Protein AF-A0A524HND8-F1 (afdb_monomer)

Solvent-accessible surface area (backbone atoms only — not comparable to full-atom values): 15668 Å² total; per-residue (Å²): 137,89,85,72,75,80,69,67,81,80,69,82,75,83,53,73,76,55,57,72,72,66,76,73,83,84,72,89,65,76,77,66,52,58,71,68,63,54,75,75,62,77,75,90,77,77,76,95,79,79,94,73,83,82,74,78,77,74,48,75,68,54,53,51,51,53,51,51,53,48,31,36,49,40,44,12,50,52,23,36,75,76,20,65,87,45,47,73,70,26,28,49,36,53,49,40,25,54,54,41,30,33,71,58,72,85,46,44,81,41,56,42,52,47,48,48,32,47,50,87,69,79,75,66,63,26,72,38,65,68,63,46,54,94,71,82,78,63,79,82,49,65,70,54,40,52,51,22,41,53,49,30,47,34,40,76,71,58,78,41,84,77,90,66,83,36,64,77,17,65,45,69,46,49,76,91,61,84,62,81,66,58,81,79,35,40,76,59,39,69,49,75,60,35,40,23,21,21,76,60,55,60,72,55,48,48,55,47,34,76,76,32,87,86,45,74,79,38,48,75,46,94,89,69,47,68,43,47,68,84,41,83,80,72,59,51,87,59,46,67,56,50,52,51,49,55,53,49,57,48,59,58,63,78,70,114

pLDDT: mean 72.91, std 21.83, range [36.12, 98.38]

Radius of gyration: 27.67 Å; Cα contacts (8 Å, |Δi|>4): 244; chains: 1; bounding box: 54×71×81 Å

Sequence (256 aa):
MTTEIVAACLRADRVVVGAAFVALLTSGAAFAIDNYLNKSAVTAEATLNGSMGAQRVESPVELAAVQLGRDQYCLAEAIYHEARGEGVEGEKAVAEVILQRVRSGYYPNSICEVVYEGTDRGDRLCQFSYACDSAGDDPIEPNAWERSQQLASRIMAGSIKLGGQTGNATNYHTVAVSPDWAGAMERTRQIGNHVFYRRAPLIRAKAETEENPAAPSGVLLRDGTIVPYDDPTLVPASSLEIKTKIEIDRAVSDGS

Foldseek 3Di:
DDDDPVPVPPDDPDPVVVVVVPPPPDDDPPVPVCVVVCVPPPPPDDDDDDDDDPPPPQDPVNVVVVLLVVLLLLQLLQLLQQPQVLDPLSSLLSSLLLVLQLQFVQAPVTSNCSSLPPCPVPPCPGPRNLSVDPDDSDRPPVVSSVVSSVSSVCVSVVVDDDDPSQPSFNDKDFCVDDDPCVVQFDFRDDRRRITTTDHDDLVVLVVVCVVDVPRQQADQGPVRDGDGSPDPVSCGPCVVVVVVVVVVVVVVVVPD

Mean predicted aligned error: 17.56 Å

Structure (mmCIF, N/CA/C/O backbone):
data_AF-A0A524HND8-F1
#
_entry.id   AF-A0A524HND8-F1
#
loop_
_atom_site.group_PDB
_atom_site.id
_atom_site.type_symbol
_atom_site.label_atom_id
_atom_site.label_alt_id
_atom_site.label_comp_id
_atom_site.label_asym_id
_atom_site.label_entity_id
_atom_site.label_seq_id
_atom_site.pdbx_PDB_ins_code
_atom_site.Cartn_x
_atom_site.Cartn_y
_atom_site.Cartn_z
_atom_site.occupancy
_atom_site.B_iso_or_equiv
_atom_site.auth_seq_id
_atom_site.auth_comp_id
_atom_site.auth_asym_id
_atom_site.auth_atom_id
_atom_site.pdbx_PDB_model_num
ATOM 1 N N . MET A 1 1 ? -14.741 45.535 -1.987 1.00 43.97 1 MET A N 1
ATOM 2 C CA . MET A 1 1 ? -13.835 44.483 -2.487 1.00 43.97 1 MET A CA 1
ATOM 3 C C . MET A 1 1 ? -12.646 44.434 -1.531 1.00 43.97 1 MET A C 1
ATOM 5 O O . MET A 1 1 ? -11.859 45.363 -1.511 1.00 43.97 1 MET A O 1
ATOM 9 N N . THR A 1 2 ? -12.764 43.593 -0.497 1.00 48.12 2 THR A N 1
ATOM 10 C CA . THR A 1 2 ? -11.815 42.498 -0.189 1.00 48.12 2 THR A CA 1
ATOM 11 C C . THR A 1 2 ? -10.452 42.944 0.347 1.00 48.12 2 THR A C 1
ATOM 13 O O . THR A 1 2 ? -9.496 42.968 -0.418 1.00 48.12 2 THR A O 1
ATOM 16 N N . THR A 1 3 ? -10.353 43.189 1.663 1.00 42.84 3 THR A N 1
ATOM 17 C CA . THR A 1 3 ? -9.063 43.115 2.392 1.00 42.84 3 THR A CA 1
ATOM 18 C C . THR A 1 3 ? -9.155 43.010 3.926 1.00 42.84 3 THR A C 1
ATOM 20 O O . THR A 1 3 ? -8.140 43.190 4.582 1.00 42.84 3 THR A O 1
ATOM 23 N N . GLU A 1 4 ? -10.298 42.662 4.537 1.00 45.84 4 GLU A N 1
ATOM 24 C CA . GLU A 1 4 ? -10.383 42.583 6.020 1.00 45.84 4 GLU A CA 1
ATOM 25 C C . GLU A 1 4 ? -10.634 41.185 6.611 1.00 45.84 4 GLU A C 1
ATOM 27 O O . GLU A 1 4 ? -10.626 41.021 7.825 1.00 45.84 4 GLU A O 1
ATOM 32 N N . ILE A 1 5 ? -10.768 40.135 5.794 1.00 45.81 5 ILE A N 1
ATOM 33 C CA . ILE A 1 5 ? -11.040 38.780 6.319 1.00 45.81 5 ILE A CA 1
ATOM 34 C C . ILE A 1 5 ? -9.749 38.026 6.704 1.00 45.81 5 ILE A C 1
ATOM 36 O O . ILE A 1 5 ? -9.775 37.151 7.563 1.00 45.81 5 ILE A O 1
ATOM 40 N N . VAL A 1 6 ? -8.585 38.400 6.159 1.00 44.03 6 VAL A N 1
ATOM 41 C CA . VAL A 1 6 ? -7.323 37.662 6.393 1.00 44.03 6 VAL A CA 1
ATOM 42 C C . VAL A 1 6 ? -6.605 38.082 7.694 1.00 44.03 6 VAL A C 1
ATOM 44 O O . VAL A 1 6 ? -5.791 37.327 8.214 1.00 44.03 6 VAL A O 1
ATOM 47 N N . ALA A 1 7 ? -6.946 39.228 8.297 1.00 40.75 7 ALA A N 1
ATOM 48 C CA . ALA A 1 7 ? -6.302 39.709 9.530 1.00 40.75 7 ALA A CA 1
ATOM 49 C C . ALA A 1 7 ? -6.982 39.246 10.838 1.00 40.75 7 ALA A C 1
ATOM 51 O O . ALA A 1 7 ? -6.371 39.327 11.903 1.00 40.75 7 ALA A O 1
ATOM 52 N N . ALA A 1 8 ? -8.212 38.723 10.782 1.00 39.09 8 ALA A N 1
ATOM 53 C CA . ALA A 1 8 ? -8.944 38.282 11.975 1.00 39.09 8 ALA A CA 1
ATOM 54 C C . ALA A 1 8 ? -8.540 36.877 12.466 1.00 39.09 8 ALA A C 1
ATOM 56 O O . ALA A 1 8 ? -8.808 36.526 13.611 1.00 39.09 8 ALA A O 1
ATOM 57 N N . CYS A 1 9 ? -7.868 36.073 11.634 1.00 39.41 9 CYS A N 1
ATOM 58 C CA . CYS A 1 9 ? -7.583 34.674 11.965 1.00 39.41 9 CYS A CA 1
ATOM 59 C C . CYS A 1 9 ? -6.257 34.451 12.723 1.00 39.41 9 CYS A C 1
ATOM 61 O O . CYS A 1 9 ? -5.982 33.328 13.131 1.00 39.41 9 CYS A O 1
ATOM 63 N N . LEU A 1 10 ? -5.438 35.494 12.937 1.00 43.03 10 LEU A N 1
ATOM 64 C CA . LEU A 1 10 ? -4.110 35.372 13.570 1.00 43.03 10 LEU A CA 1
ATOM 65 C C . LEU A 1 10 ? -3.912 36.196 14.855 1.00 43.03 10 LEU A C 1
ATOM 67 O O . LEU A 1 10 ? -2.789 36.304 15.340 1.00 43.03 10 LEU A O 1
ATOM 71 N N . ARG A 1 11 ? -4.971 36.748 15.460 1.00 47.78 11 ARG A N 1
ATOM 72 C CA . ARG A 1 11 ? -4.882 37.406 16.779 1.00 47.78 11 ARG A CA 1
ATOM 73 C C . ARG A 1 11 ? -6.090 37.091 17.656 1.00 47.78 11 ARG A C 1
ATOM 75 O O . ARG A 1 11 ? -6.982 37.911 17.825 1.00 47.78 11 ARG A O 1
ATOM 82 N N . ALA A 1 12 ? -6.081 35.908 18.255 1.00 37.81 12 ALA A N 1
ATOM 83 C CA . ALA A 1 12 ? -6.809 35.640 19.493 1.00 37.81 12 ALA A CA 1
ATOM 84 C C . ALA A 1 12 ? -5.911 34.795 20.404 1.00 37.81 12 ALA A C 1
ATOM 86 O O . ALA A 1 12 ? -6.131 33.611 20.647 1.00 37.81 12 ALA A O 1
ATOM 87 N N . ASP A 1 13 ? -4.839 35.446 20.853 1.00 43.56 13 ASP A N 1
ATOM 88 C CA . ASP A 1 13 ? -3.952 35.008 21.918 1.00 43.56 13 ASP A CA 1
ATOM 89 C C . ASP A 1 13 ? -4.738 34.689 23.198 1.00 43.56 13 ASP A C 1
ATOM 91 O O . ASP A 1 13 ? -5.473 35.531 23.706 1.00 43.56 13 ASP A O 1
ATOM 95 N N . ARG A 1 14 ? -4.521 33.477 23.727 1.00 47.03 14 ARG A N 1
ATOM 96 C CA . ARG A 1 14 ? -4.315 33.106 25.149 1.00 47.03 14 ARG A CA 1
ATOM 97 C C . ARG A 1 14 ? -5.335 33.526 26.226 1.00 47.03 14 ARG A C 1
ATOM 99 O O . ARG A 1 14 ? -5.205 33.066 27.355 1.00 47.03 14 ARG A O 1
ATOM 106 N N . VAL A 1 15 ? -6.370 34.303 25.920 1.00 43.03 15 VAL A N 1
ATOM 107 C CA . VAL A 1 15 ? -7.350 34.805 26.904 1.00 43.03 15 VAL A CA 1
ATOM 108 C C . VAL A 1 15 ? -8.628 33.955 26.931 1.00 43.03 15 VAL A C 1
ATOM 110 O O . VAL A 1 15 ? -9.265 33.835 27.975 1.00 43.03 15 VAL A O 1
ATOM 113 N N . VAL A 1 16 ? -8.965 33.259 25.838 1.00 41.53 16 VAL A N 1
ATOM 114 C CA . VAL A 1 16 ? -10.178 32.412 25.775 1.00 41.53 16 VAL A CA 1
ATOM 115 C C . VAL A 1 16 ? -10.037 31.123 26.599 1.00 41.53 16 VAL A C 1
ATOM 117 O O . VAL A 1 16 ? -11.018 30.648 27.164 1.00 41.53 16 VAL A O 1
ATOM 120 N N . VAL A 1 17 ? -8.817 30.604 26.776 1.00 40.72 17 VAL A N 1
ATOM 121 C CA . VAL A 1 17 ? -8.575 29.419 27.625 1.00 40.72 17 VAL A CA 1
ATOM 122 C C . VAL A 1 17 ? -8.713 29.745 29.124 1.00 40.72 17 VAL A C 1
ATOM 124 O O . VAL A 1 17 ? -9.055 28.870 29.912 1.00 40.72 17 VAL A O 1
ATOM 127 N N . GLY A 1 18 ? -8.530 31.009 29.530 1.00 39.41 18 GLY A N 1
ATOM 128 C CA . GLY A 1 18 ? -8.644 31.427 30.934 1.00 39.41 18 GLY A CA 1
ATOM 129 C C . GLY A 1 18 ? -10.077 31.708 31.404 1.00 39.41 18 GLY A C 1
ATOM 130 O O . GLY A 1 18 ? -10.406 31.459 32.561 1.00 39.41 18 GLY A O 1
ATOM 131 N N . ALA A 1 19 ? -10.958 32.186 30.520 1.00 40.66 19 ALA A N 1
ATOM 132 C CA . ALA A 1 19 ? -12.314 32.593 30.905 1.00 40.66 19 ALA A CA 1
ATOM 133 C C . ALA A 1 19 ? -13.281 31.412 31.123 1.00 40.66 19 ALA A C 1
ATOM 135 O O . ALA A 1 19 ? -14.234 31.539 31.892 1.00 40.66 19 ALA A O 1
ATOM 136 N N . ALA A 1 20 ? -13.015 30.245 30.524 1.00 36.47 20 ALA A N 1
ATOM 137 C CA . ALA A 1 20 ? -13.818 29.041 30.751 1.00 36.47 20 ALA A CA 1
ATOM 138 C C . ALA A 1 20 ? -13.603 28.421 32.149 1.00 36.47 20 ALA A C 1
ATOM 140 O O . ALA A 1 20 ? -14.489 27.736 32.653 1.00 36.47 20 ALA A O 1
ATOM 141 N N . PHE A 1 21 ? -12.467 28.694 32.806 1.00 42.28 21 PHE A N 1
ATOM 142 C CA . PHE A 1 21 ? -12.154 28.148 34.134 1.00 42.28 21 PHE A CA 1
ATOM 143 C C . PHE A 1 21 ? -12.672 28.997 35.306 1.00 42.28 21 PHE A C 1
ATOM 145 O O . PHE A 1 21 ? -12.818 28.483 36.411 1.00 42.28 21 PHE A O 1
ATOM 152 N N . VAL A 1 22 ? -12.985 30.280 35.094 1.00 44.66 22 VAL A N 1
ATOM 153 C CA . VAL A 1 22 ? -13.382 31.194 36.188 1.00 44.66 22 VAL A CA 1
ATOM 154 C C . VAL A 1 22 ? -14.908 31.312 36.342 1.00 44.66 22 VAL A C 1
ATOM 156 O O . VAL A 1 22 ? -15.395 31.713 37.396 1.00 44.66 22 VAL A O 1
ATOM 159 N N . ALA A 1 23 ? -15.697 30.886 35.351 1.00 42.69 23 ALA A N 1
ATOM 160 C CA . ALA A 1 23 ? -17.158 31.021 35.372 1.00 42.69 23 ALA A CA 1
ATOM 161 C C . ALA A 1 23 ? -17.929 29.890 36.101 1.00 42.69 23 ALA A C 1
ATOM 163 O O . ALA A 1 23 ? -19.156 29.872 36.047 1.00 42.69 23 ALA A O 1
ATOM 164 N N . LEU A 1 24 ? -17.259 28.960 36.797 1.00 43.97 24 LEU A N 1
ATOM 165 C CA . LEU A 1 24 ? -17.905 27.804 37.457 1.00 43.97 24 LEU A CA 1
ATOM 166 C C . LEU A 1 24 ? -17.832 27.797 38.997 1.00 43.97 24 LEU A C 1
ATOM 168 O O . LEU A 1 24 ? -18.163 26.789 39.616 1.00 43.97 24 LEU A O 1
ATOM 172 N N . LEU A 1 25 ? -17.448 28.905 39.643 1.00 46.47 25 LEU A N 1
ATOM 173 C CA . LEU A 1 25 ? -17.253 28.949 41.105 1.00 46.47 25 LEU A CA 1
ATOM 174 C C . LEU A 1 25 ? -18.342 29.661 41.924 1.00 46.47 25 LEU A C 1
ATOM 176 O O . LEU A 1 25 ? -18.110 29.948 43.095 1.00 46.47 25 LEU A O 1
ATOM 180 N N . THR A 1 26 ? -19.539 29.923 41.389 1.00 48.09 26 THR A N 1
ATOM 181 C CA . THR A 1 26 ? -20.565 30.653 42.171 1.00 48.09 26 THR A CA 1
ATOM 182 C C . THR A 1 26 ? -21.954 30.034 42.253 1.00 48.09 26 THR A C 1
ATOM 184 O O . THR A 1 26 ? -22.840 30.659 42.829 1.00 48.09 26 THR A O 1
ATOM 187 N N . SER A 1 27 ? -22.197 28.798 41.806 1.00 47.34 27 SER A N 1
ATOM 188 C CA . SER A 1 27 ? -23.484 28.138 42.097 1.00 47.34 27 SER A CA 1
ATOM 189 C C . SER A 1 27 ? -23.397 26.609 42.076 1.00 47.34 27 SER A C 1
ATOM 191 O O . SER A 1 27 ? -23.461 25.984 41.026 1.00 47.34 27 SER A O 1
ATOM 193 N N . GLY A 1 28 ? -23.287 25.995 43.257 1.00 52.53 28 GLY A N 1
ATOM 194 C CA . GLY A 1 28 ? -23.952 24.719 43.572 1.00 52.53 28 GLY A CA 1
ATOM 195 C C . GLY A 1 28 ? -23.521 23.416 42.881 1.00 52.53 28 GLY A C 1
ATOM 196 O O . GLY A 1 28 ? -24.102 22.383 43.194 1.00 52.53 28 GLY A O 1
ATOM 197 N N . ALA A 1 29 ? -22.513 23.392 42.007 1.00 46.75 29 ALA A N 1
ATOM 198 C CA . ALA A 1 29 ? -22.073 22.161 41.327 1.00 46.75 29 ALA A CA 1
ATOM 199 C C . ALA A 1 29 ? -21.030 21.323 42.107 1.00 46.75 29 ALA A C 1
ATOM 201 O O . ALA A 1 29 ? -20.431 20.402 41.553 1.00 46.75 29 ALA A O 1
ATOM 202 N N . ALA A 1 30 ? -20.813 21.602 43.396 1.00 46.19 30 ALA A N 1
ATOM 203 C CA . ALA A 1 30 ? -19.818 20.897 44.213 1.00 46.19 30 ALA A CA 1
ATOM 204 C C . ALA A 1 30 ? -20.196 19.438 44.559 1.00 46.19 30 ALA A C 1
ATOM 206 O O . ALA A 1 30 ? -19.340 18.689 45.009 1.00 46.19 30 ALA A O 1
ATOM 207 N N . PHE A 1 31 ? -21.434 18.996 44.306 1.00 43.84 31 PHE A N 1
ATOM 208 C CA . PHE A 1 31 ? -21.866 17.615 44.588 1.00 43.84 31 PHE A CA 1
ATOM 209 C C . PHE A 1 31 ? -21.652 16.621 43.431 1.00 43.84 31 PHE A C 1
ATOM 211 O O . PHE A 1 31 ? -21.800 15.418 43.630 1.00 43.84 31 PHE A O 1
ATOM 218 N N . ALA A 1 32 ? -21.299 17.086 42.227 1.00 46.38 32 ALA A N 1
ATOM 219 C CA . ALA A 1 32 ? -21.155 16.219 41.048 1.00 46.38 32 ALA A CA 1
ATOM 220 C C . ALA A 1 32 ? -19.698 15.854 40.703 1.00 46.38 32 ALA A C 1
ATOM 222 O O . ALA A 1 32 ? -19.469 14.951 39.902 1.00 46.38 32 ALA A O 1
ATOM 223 N N . ILE A 1 33 ? -18.712 16.525 41.307 1.00 46.91 33 ILE A N 1
ATOM 224 C CA . ILE A 1 33 ? -17.284 16.304 41.017 1.00 46.91 33 ILE A CA 1
ATOM 225 C C . ILE A 1 33 ? -16.695 15.208 41.921 1.00 46.91 33 ILE A C 1
ATOM 227 O O . ILE A 1 33 ? -15.849 14.437 41.465 1.00 46.91 33 ILE A O 1
ATOM 231 N N . ASP A 1 34 ? -17.209 15.046 43.145 1.00 44.25 34 ASP A N 1
ATOM 232 C CA . ASP A 1 34 ? -16.752 13.995 44.069 1.00 44.25 34 ASP A CA 1
ATOM 233 C C . ASP A 1 34 ? -16.945 12.590 43.482 1.00 44.25 34 ASP A C 1
ATOM 235 O O . ASP A 1 34 ? -16.053 11.750 43.552 1.00 44.25 34 ASP A O 1
ATOM 239 N N . ASN A 1 35 ? -18.060 12.341 42.790 1.00 49.47 35 ASN A N 1
ATOM 240 C CA . ASN A 1 35 ? -18.334 11.028 42.200 1.00 49.47 35 ASN A CA 1
ATOM 241 C C . ASN A 1 35 ? -17.479 10.728 40.951 1.00 49.47 35 ASN A C 1
ATOM 243 O O . ASN A 1 35 ? -17.323 9.568 40.570 1.00 49.47 35 ASN A O 1
ATOM 247 N N . TYR A 1 36 ? -16.921 11.762 40.310 1.00 39.44 36 TYR A N 1
ATOM 248 C CA . TYR A 1 36 ? -16.080 11.623 39.117 1.00 39.44 36 TYR A CA 1
ATOM 249 C C . TYR A 1 36 ? -14.601 11.409 39.474 1.00 39.44 36 TYR A C 1
ATOM 251 O O . TYR A 1 36 ? -13.890 10.712 38.754 1.00 39.44 36 TYR A O 1
ATOM 259 N N . LEU A 1 37 ? -14.145 11.946 40.611 1.00 46.69 37 LEU A N 1
ATOM 260 C CA . LEU A 1 37 ? -12.781 11.745 41.114 1.00 46.69 37 LEU A CA 1
ATOM 261 C C . LEU A 1 37 ? -12.653 10.522 42.039 1.00 46.69 37 LEU A C 1
ATOM 263 O O . LEU A 1 37 ? -11.580 9.924 42.114 1.00 46.69 37 LEU A O 1
ATOM 267 N N . ASN A 1 38 ? -13.744 10.073 42.670 1.00 48.94 38 ASN A N 1
ATOM 268 C CA . ASN A 1 38 ? -13.734 8.905 43.559 1.00 48.94 38 ASN A CA 1
ATOM 269 C C . ASN A 1 38 ? -13.785 7.545 42.825 1.00 48.94 38 ASN A C 1
ATOM 271 O O . ASN A 1 38 ? -13.825 6.494 43.459 1.00 48.94 38 ASN A O 1
ATOM 275 N N . LYS A 1 39 ? -13.726 7.520 41.483 1.00 43.31 39 LYS A N 1
ATOM 276 C CA . LYS A 1 39 ? -13.584 6.267 40.712 1.00 43.31 39 LYS A CA 1
ATOM 277 C C . LYS A 1 39 ? -12.131 5.765 40.612 1.00 43.31 39 LYS A C 1
ATOM 279 O O . LYS A 1 39 ? -11.898 4.693 40.061 1.00 43.31 39 LYS A O 1
ATOM 284 N N . SER A 1 40 ? -11.175 6.501 41.184 1.00 41.69 40 SER A N 1
ATOM 285 C CA . SER A 1 40 ? -9.756 6.111 41.245 1.00 41.69 40 SER A CA 1
ATOM 286 C C . SER A 1 40 ? -9.258 5.800 42.661 1.00 41.69 40 SER A C 1
ATOM 288 O O . SER A 1 40 ? -8.103 5.419 42.823 1.00 41.69 40 SER A O 1
ATOM 290 N N . ALA A 1 41 ? -10.112 5.902 43.682 1.00 44.00 41 ALA A N 1
ATOM 291 C CA . ALA A 1 41 ? -9.806 5.466 45.042 1.00 44.00 41 ALA A CA 1
ATOM 292 C C . ALA A 1 41 ? -10.540 4.151 45.343 1.00 44.00 41 ALA A C 1
ATOM 294 O O . ALA A 1 41 ? -11.407 4.070 46.208 1.00 44.00 41 ALA A O 1
ATOM 295 N N . VAL A 1 42 ? -10.186 3.098 44.601 1.00 36.12 42 VAL A N 1
ATOM 296 C CA . VAL A 1 42 ? -10.415 1.727 45.067 1.00 36.12 42 VAL A CA 1
ATOM 297 C C . VAL A 1 42 ? -9.510 1.546 46.280 1.00 36.12 42 VAL A C 1
ATOM 299 O O . VAL A 1 42 ? -8.306 1.330 46.155 1.00 36.12 42 VAL A O 1
ATOM 302 N N . THR A 1 43 ? -10.088 1.709 47.465 1.00 38.19 43 THR A N 1
ATOM 303 C CA . THR A 1 43 ? -9.476 1.301 48.719 1.00 38.19 43 THR A CA 1
ATOM 304 C C . THR A 1 43 ? -9.228 -0.200 48.653 1.00 38.19 43 THR A C 1
ATOM 306 O O . THR A 1 43 ? -10.144 -1.019 48.579 1.00 38.19 43 THR A O 1
ATOM 309 N N . ALA A 1 44 ? -7.947 -0.555 48.630 1.00 41.69 44 ALA A N 1
ATOM 310 C CA . ALA A 1 44 ? -7.466 -1.907 48.811 1.00 41.69 44 ALA A CA 1
ATOM 311 C C . ALA A 1 44 ? -7.728 -2.350 50.257 1.00 41.69 44 ALA A C 1
ATOM 313 O O . ALA A 1 44 ? -6.834 -2.306 51.088 1.00 41.69 44 ALA A O 1
ATOM 314 N N . GLU A 1 45 ? -8.952 -2.786 50.543 1.00 46.88 45 GLU A N 1
ATOM 315 C CA . GLU A 1 45 ? -9.272 -3.651 51.682 1.00 46.88 45 GLU A CA 1
ATOM 316 C C . GLU A 1 45 ? -10.308 -4.692 51.238 1.00 46.88 45 GLU A C 1
ATOM 318 O O . GLU A 1 45 ? -11.449 -4.726 51.687 1.00 46.88 45 GLU A O 1
ATOM 323 N N . ALA A 1 46 ? -9.901 -5.554 50.304 1.00 39.56 46 ALA A N 1
ATOM 324 C CA . ALA A 1 46 ? -10.565 -6.830 50.078 1.00 39.56 46 ALA A CA 1
ATOM 325 C C . ALA A 1 46 ? -9.728 -7.914 50.758 1.00 39.56 46 ALA A C 1
ATOM 327 O O . ALA A 1 46 ? -8.610 -8.235 50.355 1.00 39.56 46 ALA A O 1
ATOM 328 N N . THR A 1 47 ? -10.289 -8.415 51.849 1.00 39.12 47 THR A N 1
ATOM 329 C CA . THR A 1 47 ? -9.832 -9.533 52.660 1.00 39.12 47 THR A CA 1
ATOM 330 C C . THR A 1 47 ? -9.385 -10.716 51.794 1.00 39.12 47 THR A C 1
ATOM 332 O O . THR A 1 47 ? -10.072 -11.122 50.858 1.00 39.12 47 THR A O 1
ATOM 335 N N . LEU A 1 48 ? -8.227 -11.283 52.137 1.00 50.22 48 LEU A N 1
ATOM 336 C CA . LEU A 1 48 ? -7.708 -12.548 51.621 1.00 50.22 48 LEU A CA 1
ATOM 337 C C . LEU A 1 48 ? -8.767 -13.656 51.751 1.00 50.22 48 LEU A C 1
ATOM 339 O O . LEU A 1 48 ? -9.045 -14.099 52.863 1.00 50.22 48 LEU A O 1
ATOM 343 N N . ASN A 1 49 ? -9.356 -14.071 50.626 1.00 46.91 49 ASN A N 1
ATOM 344 C CA . ASN A 1 49 ? -9.651 -15.458 50.229 1.00 46.91 49 ASN A CA 1
ATOM 345 C C . ASN A 1 49 ? -10.735 -15.482 49.146 1.00 46.91 49 ASN A C 1
ATOM 347 O O . ASN A 1 49 ? -11.909 -15.243 49.414 1.00 46.91 49 ASN A O 1
ATOM 351 N N . GLY A 1 50 ? -10.344 -15.837 47.923 1.00 36.22 50 GLY A N 1
ATOM 352 C CA . GLY A 1 50 ? -11.286 -16.067 46.832 1.00 36.22 50 GLY A CA 1
ATOM 353 C C . GLY A 1 50 ? -10.584 -16.125 45.487 1.00 36.22 50 GLY A C 1
ATOM 354 O O . GLY A 1 50 ? -10.510 -15.128 44.779 1.00 36.22 50 GLY A O 1
ATOM 355 N N . SER A 1 51 ? -10.043 -17.289 45.136 1.00 49.97 51 SER A N 1
ATOM 356 C CA . SER A 1 51 ? -9.587 -17.555 43.777 1.00 49.97 51 SER A CA 1
ATOM 357 C C . SER A 1 51 ? -10.767 -17.433 42.812 1.00 49.97 51 SER A C 1
ATOM 359 O O . SER A 1 51 ? -11.756 -18.133 43.000 1.00 49.97 51 SER A O 1
ATOM 361 N N . MET A 1 52 ? -10.647 -16.600 41.782 1.00 42.59 52 MET A N 1
ATOM 362 C CA . MET A 1 52 ? -11.173 -16.831 40.431 1.00 42.59 52 MET A CA 1
ATOM 363 C C . MET A 1 52 ? -10.821 -15.609 39.589 1.00 42.59 52 MET A C 1
ATOM 365 O O . MET A 1 52 ? -11.408 -14.539 39.730 1.00 42.59 52 MET A O 1
ATOM 369 N N . GLY A 1 53 ? -9.816 -15.773 38.729 1.00 42.16 53 GLY A N 1
ATOM 370 C CA . GLY A 1 53 ? -9.501 -14.798 37.701 1.00 42.16 53 GLY A CA 1
ATOM 371 C C . GLY A 1 53 ? -10.732 -14.546 36.839 1.00 42.16 53 GLY A C 1
ATOM 372 O O . GLY A 1 53 ? -11.266 -15.463 36.217 1.00 42.16 53 GLY A O 1
ATOM 373 N N . ALA A 1 54 ? -11.176 -13.296 36.798 1.00 44.34 54 ALA A N 1
ATOM 374 C CA . ALA A 1 54 ? -12.099 -12.835 35.780 1.00 44.34 54 ALA A CA 1
ATOM 375 C C . ALA A 1 54 ? -11.315 -12.728 34.465 1.00 44.34 54 ALA A C 1
ATOM 377 O O . ALA A 1 54 ? -10.762 -11.680 34.138 1.00 44.34 54 ALA A O 1
ATOM 378 N N . GLN A 1 55 ? -11.217 -13.832 33.720 1.00 48.56 55 GLN A N 1
ATOM 379 C CA . GLN A 1 55 ? -10.886 -13.745 32.302 1.00 48.56 55 GLN A CA 1
ATOM 380 C C . GLN A 1 55 ? -11.997 -12.933 31.630 1.00 48.56 55 GLN A C 1
ATOM 382 O O . GLN A 1 55 ? -13.143 -13.373 31.544 1.00 48.56 55 GLN A O 1
ATOM 387 N N . ARG A 1 56 ? -11.659 -11.720 31.186 1.00 61.09 56 ARG A N 1
ATOM 388 C CA . ARG A 1 56 ? -12.497 -10.932 30.285 1.00 61.09 56 ARG A CA 1
ATOM 389 C C . ARG A 1 56 ? -12.648 -11.745 29.001 1.00 61.09 56 ARG A C 1
ATOM 391 O O . ARG A 1 56 ? -11.690 -11.886 28.252 1.00 61.09 56 ARG A O 1
ATOM 398 N N . VAL A 1 57 ? -13.827 -12.317 28.772 1.00 53.38 57 VAL A N 1
ATOM 399 C CA . VAL A 1 57 ? -14.176 -12.868 27.460 1.00 53.38 57 VAL A CA 1
ATOM 400 C C . VAL A 1 57 ? -14.269 -11.669 26.521 1.00 53.38 57 VAL A C 1
ATOM 402 O O . VAL A 1 57 ? -15.211 -10.883 26.624 1.00 53.38 57 VAL A O 1
ATOM 405 N N . GLU A 1 58 ? -13.260 -11.467 25.674 1.00 69.06 58 GLU A N 1
ATOM 406 C CA . GLU A 1 58 ? -13.324 -10.463 24.613 1.00 69.06 58 GLU A CA 1
ATOM 407 C C . GLU A 1 58 ? -14.531 -10.788 23.730 1.00 69.06 58 GLU A C 1
ATOM 409 O O . GLU A 1 58 ? -14.659 -11.897 23.206 1.00 69.06 58 GLU A O 1
ATOM 414 N N . SER A 1 59 ? -15.474 -9.851 23.615 1.00 86.19 59 SER A N 1
ATOM 415 C CA . SER A 1 59 ? -16.609 -10.061 22.718 1.00 86.19 59 SER A CA 1
ATOM 416 C C . SER A 1 59 ? -16.098 -10.141 21.270 1.00 86.19 59 SER A C 1
ATOM 418 O O . SER A 1 59 ? -15.157 -9.419 20.930 1.00 86.19 59 SER A O 1
ATOM 420 N N . PRO A 1 60 ? -16.720 -10.937 20.378 1.00 87.31 60 PRO A N 1
ATOM 421 C CA . PRO A 1 60 ? -16.314 -11.000 18.969 1.00 87.31 60 PRO A CA 1
ATOM 422 C C . PRO A 1 60 ? -16.260 -9.628 18.278 1.00 87.31 60 PRO A C 1
ATOM 424 O O . PRO A 1 60 ? -15.450 -9.408 17.384 1.00 87.31 60 PRO A O 1
ATOM 427 N N . VAL A 1 61 ? -17.102 -8.687 18.721 1.00 87.44 61 VAL A N 1
ATOM 428 C CA . VAL A 1 61 ? -17.129 -7.302 18.231 1.00 87.44 61 VAL A CA 1
ATOM 429 C C . VAL A 1 61 ? -15.905 -6.514 18.702 1.00 87.44 61 VAL A C 1
ATOM 431 O O . VAL A 1 61 ? -15.339 -5.746 17.930 1.00 87.44 61 VAL A O 1
ATOM 434 N N . GLU A 1 62 ? -15.476 -6.712 19.949 1.00 89.19 62 GLU A N 1
ATOM 435 C CA . GLU A 1 62 ? -14.278 -6.067 20.493 1.00 89.19 62 GLU A CA 1
ATOM 436 C C . GLU A 1 62 ? -13.016 -6.581 19.792 1.00 89.19 62 GLU A C 1
ATOM 438 O O . GLU A 1 62 ? -12.205 -5.775 19.342 1.00 89.19 62 GLU A O 1
ATOM 443 N N . LEU A 1 63 ? -12.909 -7.896 19.576 1.00 88.19 63 LEU A N 1
ATOM 444 C CA . LEU A 1 63 ? -11.801 -8.485 18.820 1.00 88.19 63 LEU A CA 1
ATOM 445 C C . LEU A 1 63 ? -11.751 -7.962 17.375 1.00 88.19 63 LEU A C 1
ATOM 447 O O . LEU A 1 63 ? -10.683 -7.600 16.882 1.00 88.19 63 LEU A O 1
ATOM 451 N N . ALA A 1 64 ? -12.904 -7.861 16.705 1.00 87.44 64 ALA A N 1
ATOM 452 C CA . ALA A 1 64 ? -12.986 -7.298 15.360 1.00 87.44 64 ALA A CA 1
ATOM 4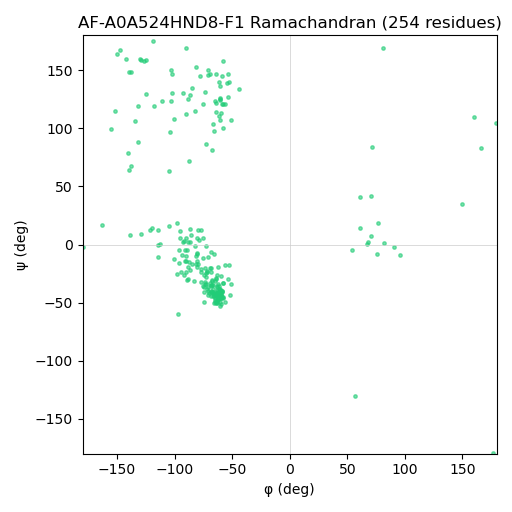53 C C . ALA A 1 64 ? -12.573 -5.816 15.321 1.00 87.44 64 ALA A C 1
ATOM 455 O O . ALA A 1 64 ? -11.878 -5.401 14.397 1.00 87.44 64 ALA A O 1
ATOM 456 N N . ALA A 1 65 ? -12.956 -5.022 16.326 1.00 89.25 65 ALA A N 1
ATOM 457 C CA . ALA A 1 65 ? -12.560 -3.619 16.426 1.00 89.25 65 ALA A CA 1
ATOM 458 C C . ALA A 1 65 ? -11.050 -3.457 16.671 1.00 89.25 65 ALA A C 1
ATOM 460 O O . ALA A 1 65 ? -10.416 -2.604 16.049 1.00 89.25 65 ALA A O 1
ATOM 461 N N . VAL A 1 66 ? -10.462 -4.299 17.528 1.00 92.12 66 VAL A N 1
ATOM 462 C CA . VAL A 1 66 ? -9.009 -4.333 17.759 1.00 92.12 66 VAL A CA 1
ATOM 463 C C . VAL A 1 66 ? -8.272 -4.711 16.475 1.00 92.12 66 VAL A C 1
ATOM 465 O O . VAL A 1 66 ? -7.321 -4.029 16.091 1.00 92.12 66 VAL A O 1
ATOM 468 N N . GLN A 1 67 ? -8.731 -5.751 15.775 1.00 92.50 67 GLN A N 1
ATOM 469 C CA . GLN A 1 67 ? -8.130 -6.181 14.516 1.00 92.50 67 GLN A CA 1
ATOM 470 C C . GLN A 1 67 ? -8.239 -5.097 13.437 1.00 92.50 67 GLN A C 1
ATOM 472 O O . GLN A 1 67 ? -7.250 -4.805 12.771 1.00 92.50 67 GLN A O 1
ATOM 477 N N . LEU A 1 68 ? -9.393 -4.435 13.321 1.00 93.38 68 LEU A N 1
ATOM 478 C CA . LEU A 1 68 ? -9.587 -3.319 12.395 1.00 93.38 68 LEU A CA 1
ATOM 479 C C . LEU A 1 68 ? -8.619 -2.163 12.683 1.00 93.38 68 LEU A C 1
ATOM 481 O O . LEU A 1 68 ? -8.032 -1.609 11.756 1.00 93.38 68 LEU A O 1
ATOM 485 N N . GLY A 1 69 ? -8.434 -1.812 13.959 1.00 95.00 69 GLY A N 1
ATOM 486 C CA . GLY A 1 69 ? -7.483 -0.779 14.370 1.00 95.00 69 GLY A CA 1
ATOM 487 C C . GLY A 1 69 ? -6.038 -1.140 14.017 1.00 95.00 69 GLY A C 1
ATOM 488 O O . GLY A 1 69 ? -5.301 -0.294 13.511 1.00 95.00 69 GLY A O 1
ATOM 489 N N . ARG A 1 70 ? -5.652 -2.407 14.215 1.00 96.25 70 ARG A N 1
ATOM 490 C CA . ARG A 1 70 ? -4.335 -2.922 13.813 1.00 96.25 70 ARG A CA 1
ATOM 491 C C . ARG A 1 70 ? -4.138 -2.875 12.302 1.00 96.25 70 ARG A C 1
ATOM 493 O O . ARG A 1 70 ? -3.140 -2.336 11.843 1.00 96.25 70 ARG A O 1
ATOM 500 N N . ASP A 1 71 ? -5.099 -3.382 11.537 1.00 97.12 71 ASP A N 1
ATOM 501 C CA . ASP A 1 71 ? -5.036 -3.391 10.075 1.00 97.12 71 ASP A CA 1
ATOM 502 C C . ASP A 1 71 ? -4.978 -1.965 9.502 1.00 97.12 71 ASP A C 1
ATOM 504 O O . ASP A 1 71 ? -4.245 -1.716 8.545 1.00 97.12 71 ASP A O 1
ATOM 508 N N . GLN A 1 72 ? -5.669 -1.001 10.125 1.00 98.12 72 GLN A N 1
ATOM 509 C CA . GLN A 1 72 ? -5.566 0.414 9.757 1.00 98.12 72 GLN A CA 1
ATOM 510 C C . GLN A 1 72 ? -4.171 0.976 10.002 1.00 98.12 72 GLN A C 1
ATOM 512 O O . GLN A 1 72 ? -3.659 1.709 9.155 1.00 98.12 72 GLN A O 1
ATOM 517 N N . TYR A 1 73 ? -3.559 0.637 11.136 1.00 97.00 73 TYR A N 1
ATOM 518 C CA . TYR A 1 73 ? -2.196 1.050 11.436 1.00 97.00 73 TYR A CA 1
ATOM 519 C C . TYR A 1 73 ? -1.201 0.464 10.426 1.00 97.00 73 TYR A C 1
ATOM 521 O O . TYR A 1 73 ? -0.461 1.227 9.813 1.00 97.00 73 TYR A O 1
ATOM 529 N N . CYS A 1 74 ? -1.252 -0.848 10.169 1.00 97.50 74 CYS A N 1
ATOM 530 C CA . CYS A 1 74 ? -0.378 -1.519 9.200 1.00 97.50 74 CYS A CA 1
ATOM 531 C C . CYS A 1 74 ? -0.536 -0.941 7.784 1.00 97.50 74 CYS A C 1
ATOM 533 O O . CYS A 1 74 ? 0.450 -0.721 7.083 1.00 97.50 74 CYS A O 1
ATOM 535 N N . LEU A 1 75 ? -1.772 -0.642 7.357 1.00 98.38 75 LEU A N 1
ATOM 536 C CA . LEU A 1 75 ? -2.006 0.001 6.063 1.00 98.38 75 LEU A CA 1
ATOM 537 C C . LEU A 1 75 ? -1.397 1.407 6.009 1.00 98.38 75 LEU A C 1
ATOM 539 O O . LEU A 1 75 ? -0.789 1.773 5.007 1.00 98.38 75 LEU A O 1
ATOM 543 N N . ALA A 1 76 ? -1.581 2.203 7.065 1.00 98.25 76 ALA A N 1
ATOM 544 C CA .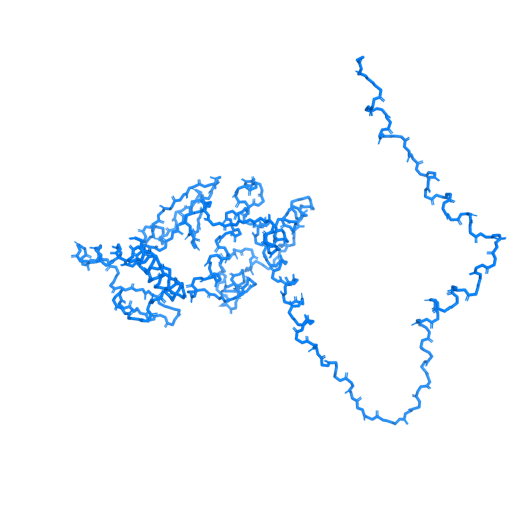 ALA A 1 76 ? -1.042 3.556 7.141 1.00 98.25 76 ALA A CA 1
ATOM 545 C C . ALA A 1 76 ? 0.490 3.556 7.127 1.00 98.25 76 ALA A C 1
ATOM 547 O O . ALA A 1 76 ? 1.091 4.369 6.428 1.00 98.25 76 ALA A O 1
ATOM 548 N N . GLU A 1 77 ? 1.105 2.650 7.883 1.00 96.94 77 GLU A N 1
ATOM 549 C CA . GLU A 1 77 ? 2.554 2.470 7.957 1.00 96.94 77 GLU A CA 1
ATOM 550 C C . GLU A 1 77 ? 3.118 2.135 6.574 1.00 96.94 77 GLU A C 1
ATOM 552 O O . GLU A 1 77 ? 3.969 2.864 6.066 1.00 96.94 77 GLU A O 1
ATOM 557 N N . ALA A 1 78 ? 2.547 1.143 5.889 1.00 97.25 78 ALA A N 1
ATOM 558 C CA . ALA A 1 78 ? 2.994 0.781 4.550 1.00 97.25 78 ALA A CA 1
ATOM 559 C C . ALA A 1 78 ? 2.849 1.940 3.548 1.00 97.25 78 ALA A C 1
ATOM 561 O O . AL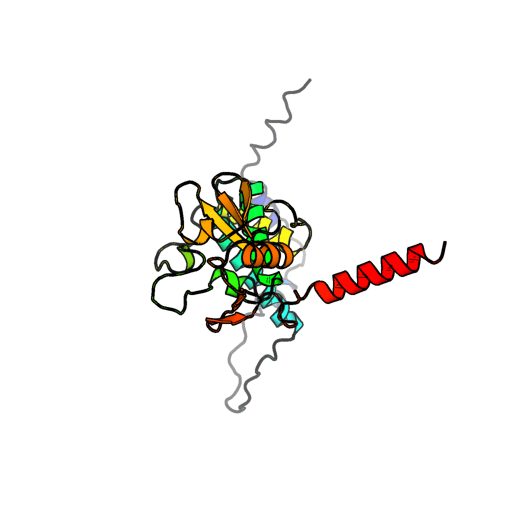A A 1 78 ? 3.773 2.216 2.787 1.00 97.25 78 ALA A O 1
ATOM 562 N N . ILE A 1 79 ? 1.732 2.681 3.575 1.00 97.81 79 ILE A N 1
ATOM 563 C CA . ILE A 1 79 ? 1.556 3.882 2.737 1.00 97.81 79 ILE A CA 1
ATOM 564 C C . ILE A 1 79 ? 2.656 4.915 3.020 1.00 97.81 79 ILE A C 1
ATOM 566 O O . ILE A 1 79 ? 3.235 5.476 2.087 1.00 97.81 79 ILE A O 1
ATOM 570 N N . TYR A 1 80 ? 2.947 5.167 4.296 1.00 97.56 80 TYR A N 1
ATOM 571 C CA . TYR A 1 80 ? 3.940 6.151 4.707 1.00 97.56 80 TYR A CA 1
ATOM 572 C C . TYR A 1 80 ? 5.356 5.758 4.275 1.00 97.56 80 TYR A C 1
ATOM 574 O O . TYR A 1 80 ? 6.106 6.604 3.792 1.00 97.56 80 TYR A O 1
ATOM 582 N N . HIS A 1 81 ? 5.757 4.501 4.447 1.00 95.88 81 HIS A N 1
ATOM 583 C CA . HIS A 1 81 ? 7.115 4.081 4.098 1.00 95.88 81 HIS A CA 1
ATOM 584 C C . HIS A 1 81 ? 7.329 3.962 2.594 1.00 95.88 81 HIS A C 1
ATOM 586 O O . HIS A 1 81 ? 8.386 4.350 2.101 1.00 95.88 81 HIS A O 1
ATOM 592 N N . GLU A 1 82 ? 6.317 3.508 1.863 1.00 95.62 82 GLU A N 1
ATOM 593 C CA . GLU A 1 82 ? 6.465 3.190 0.445 1.00 95.62 82 GLU A CA 1
ATOM 594 C C . GLU A 1 82 ? 6.141 4.359 -0.479 1.00 95.62 82 GLU A C 1
ATOM 596 O O . GLU A 1 82 ? 6.633 4.405 -1.601 1.00 95.62 82 GLU A O 1
ATOM 601 N N . ALA A 1 83 ? 5.292 5.296 -0.051 1.00 96.12 83 ALA A N 1
ATOM 602 C CA . ALA A 1 83 ? 4.746 6.308 -0.952 1.00 96.12 83 ALA A CA 1
ATOM 603 C C . ALA A 1 83 ? 4.677 7.722 -0.372 1.00 96.12 83 ALA A C 1
ATOM 605 O O . ALA A 1 83 ? 4.136 8.614 -1.039 1.00 96.12 83 ALA A O 1
ATOM 606 N N . ARG A 1 84 ? 5.247 7.992 0.816 1.00 93.88 84 ARG A N 1
ATOM 607 C CA . ARG A 1 84 ? 5.355 9.385 1.276 1.00 93.88 84 ARG A CA 1
ATOM 608 C C . ARG A 1 84 ? 6.158 10.196 0.255 1.00 93.88 84 ARG A C 1
ATOM 610 O O . ARG A 1 84 ? 7.299 9.881 -0.057 1.00 93.88 84 ARG A O 1
ATOM 617 N N . GLY A 1 85 ? 5.536 11.239 -0.293 1.00 93.25 85 GLY A N 1
ATOM 618 C CA . GLY A 1 85 ? 6.144 12.094 -1.321 1.00 93.25 85 GLY A CA 1
ATOM 619 C C . GLY A 1 85 ? 5.796 11.735 -2.771 1.00 93.25 85 GLY A C 1
ATOM 620 O O . GLY A 1 85 ? 6.032 12.556 -3.652 1.00 93.25 85 GLY A O 1
ATOM 621 N N . GLU A 1 86 ? 5.138 10.601 -3.027 1.00 94.38 86 GLU A N 1
ATOM 622 C CA . GLU A 1 86 ? 4.674 10.214 -4.374 1.00 94.38 86 GLU A CA 1
ATOM 623 C C . GLU A 1 86 ? 3.358 10.909 -4.780 1.00 94.38 86 GLU A C 1
ATOM 625 O O . GLU A 1 86 ? 2.902 10.822 -5.923 1.00 94.38 86 GLU A O 1
ATOM 630 N N . GLY A 1 87 ? 2.732 11.619 -3.837 1.00 94.69 87 GLY A N 1
ATOM 631 C CA . GLY A 1 87 ? 1.418 12.233 -3.991 1.00 94.69 87 GLY A CA 1
ATOM 632 C C . GLY A 1 87 ? 0.271 11.243 -3.772 1.00 94.69 87 GLY A C 1
ATOM 633 O O . GLY A 1 87 ? 0.455 10.030 -3.709 1.00 94.69 87 GLY A O 1
ATOM 634 N N . VAL A 1 88 ? -0.950 11.776 -3.680 1.00 94.56 88 VAL A N 1
ATOM 635 C CA . VAL A 1 88 ? -2.147 11.010 -3.278 1.00 94.56 88 VAL A CA 1
ATOM 636 C C . VAL A 1 88 ? -2.416 9.800 -4.182 1.00 94.56 88 VAL A C 1
ATOM 638 O O . VAL A 1 88 ? -2.913 8.779 -3.713 1.00 94.56 88 VAL A O 1
ATOM 641 N N . GLU A 1 89 ? -2.103 9.886 -5.477 1.00 95.25 89 GLU A N 1
ATOM 642 C CA . GLU A 1 89 ? -2.299 8.759 -6.396 1.00 95.25 89 GLU A CA 1
ATOM 643 C C . GLU A 1 89 ? -1.268 7.642 -6.182 1.00 95.25 89 GLU A C 1
ATOM 645 O O . GLU A 1 89 ? -1.632 6.473 -6.285 1.00 95.25 89 GLU A O 1
ATOM 650 N N . GLY A 1 90 ? -0.022 7.972 -5.819 1.00 96.19 90 GLY A N 1
ATOM 651 C CA . GLY A 1 90 ? 0.992 6.983 -5.439 1.00 96.19 90 GLY A CA 1
ATOM 652 C C . GLY A 1 90 ? 0.657 6.298 -4.112 1.00 96.19 90 GLY A C 1
ATOM 653 O O . GLY A 1 90 ? 0.686 5.072 -4.025 1.00 96.19 90 GLY A O 1
ATOM 654 N N . GLU A 1 91 ? 0.226 7.074 -3.114 1.00 97.19 91 GLU A N 1
ATOM 655 C CA . GLU A 1 91 ? -0.213 6.553 -1.811 1.00 97.19 91 GLU A CA 1
ATOM 656 C C . GLU A 1 91 ? -1.412 5.592 -1.954 1.00 97.19 91 GLU A C 1
ATOM 658 O O . GLU A 1 91 ? -1.417 4.489 -1.402 1.00 97.19 91 GLU A O 1
ATOM 663 N N . LYS A 1 92 ? -2.416 5.957 -2.768 1.00 97.62 92 LYS A N 1
ATOM 664 C CA . LYS A 1 92 ? -3.540 5.062 -3.098 1.00 97.62 92 LYS A CA 1
ATOM 665 C C . LYS A 1 92 ? -3.098 3.813 -3.855 1.00 97.62 92 LYS A C 1
ATOM 667 O O . LYS A 1 92 ? -3.694 2.759 -3.654 1.00 97.62 92 LYS A O 1
ATOM 672 N N . ALA A 1 93 ? -2.110 3.926 -4.740 1.00 97.62 93 ALA A N 1
ATOM 673 C CA . ALA A 1 93 ? -1.637 2.809 -5.545 1.00 97.62 93 ALA A CA 1
ATOM 674 C C . ALA A 1 93 ? -0.960 1.728 -4.684 1.00 97.62 93 ALA A C 1
ATOM 676 O O . ALA A 1 93 ? -1.250 0.545 -4.861 1.00 97.62 93 ALA A O 1
ATOM 677 N N . VAL A 1 94 ? -0.141 2.120 -3.702 1.00 97.19 94 VAL A N 1
ATOM 678 C CA . VAL A 1 94 ? 0.424 1.182 -2.713 1.00 97.19 94 VAL A CA 1
ATOM 679 C C . VAL A 1 94 ? -0.687 0.515 -1.901 1.00 97.19 94 VAL A C 1
ATOM 681 O O . VAL A 1 94 ? -0.719 -0.712 -1.785 1.00 97.19 94 VAL A O 1
ATOM 684 N N . ALA A 1 95 ? -1.649 1.300 -1.405 1.00 97.81 95 ALA A N 1
ATOM 685 C CA . ALA A 1 95 ? -2.790 0.755 -0.674 1.00 97.81 95 ALA A CA 1
ATOM 686 C C . ALA A 1 95 ? -3.600 -0.245 -1.520 1.00 97.81 95 ALA A C 1
ATOM 688 O O . ALA A 1 95 ? -4.025 -1.287 -1.020 1.00 97.81 95 ALA A O 1
ATOM 689 N N . GLU A 1 96 ? -3.794 0.038 -2.813 1.00 97.31 96 GLU A N 1
ATOM 690 C CA . GLU A 1 96 ? -4.502 -0.853 -3.735 1.00 97.31 96 GLU A CA 1
ATOM 691 C C . GLU A 1 96 ? -3.767 -2.185 -3.897 1.00 97.31 96 GLU A C 1
ATOM 693 O O . GLU A 1 96 ? -4.414 -3.227 -3.829 1.00 97.31 96 GLU A O 1
ATOM 698 N N . VAL A 1 97 ? -2.436 -2.174 -4.033 1.00 96.94 97 VAL A N 1
ATOM 699 C CA . VAL A 1 97 ? -1.626 -3.401 -4.115 1.00 96.94 97 VAL A CA 1
ATOM 700 C C . VAL A 1 97 ? -1.787 -4.257 -2.859 1.00 96.94 97 VAL A C 1
ATOM 702 O O . VAL A 1 97 ? -2.011 -5.463 -2.969 1.00 96.94 97 VAL A O 1
ATOM 705 N N . ILE A 1 98 ? -1.726 -3.654 -1.667 1.00 97.19 98 ILE A N 1
ATOM 706 C CA . ILE A 1 98 ? -1.893 -4.372 -0.392 1.00 97.19 98 ILE A CA 1
ATOM 707 C C . ILE A 1 98 ? -3.276 -5.024 -0.319 1.00 97.19 98 ILE A C 1
ATOM 709 O O . ILE A 1 98 ? -3.390 -6.224 -0.070 1.00 97.19 98 ILE A O 1
ATOM 713 N N . LEU A 1 99 ? -4.340 -4.272 -0.610 1.00 95.50 99 LEU A N 1
ATOM 714 C CA . LEU A 1 99 ? -5.696 -4.826 -0.589 1.00 95.50 99 LEU A CA 1
ATOM 715 C C . LEU A 1 99 ? -5.928 -5.853 -1.706 1.00 95.50 99 LEU A C 1
ATOM 717 O O . LEU A 1 99 ? -6.685 -6.805 -1.518 1.00 95.50 99 LEU A O 1
ATOM 721 N N . GLN A 1 100 ? -5.278 -5.699 -2.861 1.00 93.94 100 GLN A N 1
ATOM 722 C CA . GLN A 1 100 ? -5.339 -6.670 -3.950 1.00 93.94 100 GLN A CA 1
ATOM 723 C C . GLN A 1 100 ? -4.678 -7.991 -3.551 1.00 93.94 100 GLN A C 1
ATOM 725 O O . GLN A 1 100 ? -5.206 -9.054 -3.882 1.00 93.94 100 GLN A O 1
ATOM 730 N N . ARG A 1 101 ? -3.569 -7.942 -2.806 1.00 93.81 101 ARG A N 1
ATOM 731 C CA . ARG A 1 101 ? -2.916 -9.128 -2.240 1.00 93.81 101 ARG A CA 1
ATOM 732 C C . ARG A 1 101 ? -3.850 -9.871 -1.297 1.00 93.81 101 ARG A C 1
ATOM 734 O O . ARG A 1 101 ? -4.135 -11.037 -1.576 1.00 93.81 101 ARG A O 1
ATOM 741 N N . VAL A 1 102 ? -4.417 -9.168 -0.309 1.00 92.50 102 VAL A N 1
ATOM 742 C CA . VAL A 1 102 ? -5.407 -9.721 0.637 1.00 92.50 102 VAL A CA 1
ATOM 743 C C . VAL A 1 102 ? -6.560 -10.412 -0.102 1.00 92.50 102 VAL A C 1
ATOM 745 O O . VAL A 1 102 ? -6.962 -11.518 0.245 1.00 92.50 102 VAL A O 1
ATOM 748 N N . ARG A 1 103 ? -7.076 -9.792 -1.171 1.00 88.25 103 ARG A N 1
ATOM 749 C CA . ARG A 1 103 ? -8.219 -10.314 -1.946 1.00 88.25 103 ARG A CA 1
ATOM 750 C C . ARG A 1 103 ? -7.879 -11.460 -2.897 1.00 88.25 103 ARG A C 1
ATOM 752 O O . ARG A 1 103 ? -8.780 -12.165 -3.337 1.00 88.25 103 ARG A O 1
ATOM 759 N N . SER A 1 104 ? -6.616 -11.613 -3.286 1.00 80.12 104 SER A N 1
ATOM 760 C CA . SER A 1 104 ? -6.239 -12.520 -4.378 1.00 80.12 104 SER A CA 1
ATOM 761 C C . SER A 1 104 ? -6.161 -13.998 -3.984 1.00 80.12 104 SER A C 1
ATOM 763 O O . SER A 1 104 ? -6.125 -14.844 -4.871 1.00 80.12 104 SER A O 1
ATOM 765 N N . GLY A 1 105 ? -6.094 -14.314 -2.686 1.00 77.38 105 GLY A N 1
ATOM 766 C CA . GLY A 1 105 ? -5.914 -15.682 -2.182 1.00 77.38 105 GLY A CA 1
ATOM 767 C C . GLY A 1 105 ? -4.488 -16.244 -2.305 1.00 77.38 105 GLY A C 1
ATOM 768 O O . GLY A 1 105 ? -4.212 -17.299 -1.744 1.00 77.38 105 GLY A O 1
ATOM 769 N N . TYR A 1 106 ? -3.568 -15.548 -2.987 1.00 78.31 106 TYR A N 1
ATOM 770 C CA . TYR A 1 106 ? -2.156 -15.955 -3.115 1.00 78.31 106 TYR A CA 1
ATOM 771 C C . TYR A 1 106 ? -1.241 -15.402 -2.010 1.00 78.31 106 TYR A C 1
ATOM 773 O O . TYR A 1 106 ? -0.103 -15.848 -1.871 1.00 78.31 106 TYR A O 1
ATOM 781 N N . TYR A 1 107 ? -1.725 -14.416 -1.258 1.00 85.38 107 TYR A N 1
ATOM 782 C CA . TYR A 1 107 ? -1.018 -13.720 -0.177 1.00 85.38 107 TYR A CA 1
ATOM 783 C C . TYR A 1 107 ? -1.780 -13.932 1.141 1.00 85.38 107 TYR A C 1
ATOM 785 O O . TYR A 1 107 ? -2.852 -14.549 1.115 1.00 85.38 107 TYR A O 1
ATOM 793 N N . PRO A 1 108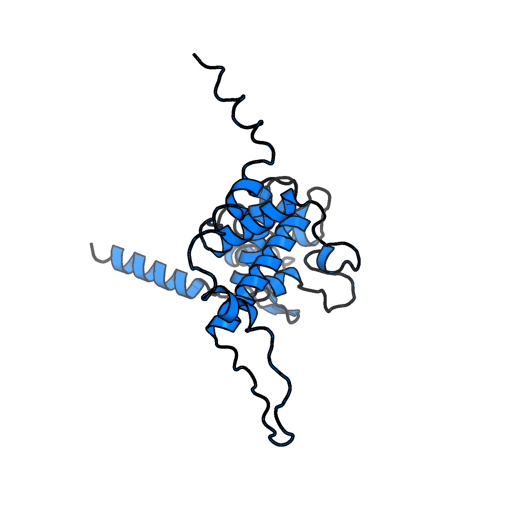 ? -1.267 -13.470 2.298 1.00 90.81 108 PRO A N 1
ATOM 794 C CA . PRO A 1 108 ? -2.005 -13.571 3.549 1.00 90.81 108 PRO A CA 1
ATOM 795 C C . PRO A 1 108 ? -3.362 -12.866 3.474 1.00 90.81 108 PRO A C 1
ATOM 797 O O . PRO A 1 108 ? -3.584 -11.988 2.637 1.00 90.81 108 PRO A O 1
ATOM 800 N N . ASN A 1 109 ? -4.279 -13.265 4.349 1.00 89.31 109 ASN A N 1
ATOM 801 C CA . ASN A 1 109 ? -5.678 -12.844 4.305 1.00 89.31 109 ASN A CA 1
ATOM 802 C C . ASN A 1 109 ? -5.983 -11.638 5.211 1.00 89.31 109 ASN A C 1
ATOM 804 O O . ASN A 1 109 ? -7.142 -11.234 5.302 1.00 89.31 109 ASN A O 1
ATOM 808 N N . SER A 1 110 ? -4.966 -11.039 5.834 1.00 93.62 110 SER A N 1
ATOM 809 C CA . SER A 1 110 ? -5.072 -9.783 6.582 1.00 93.62 110 SER A CA 1
ATOM 810 C C . SER A 1 110 ? -4.054 -8.745 6.106 1.00 93.62 110 SER A C 1
ATOM 812 O O . SER A 1 110 ? -3.030 -9.075 5.501 1.00 93.62 110 SER A O 1
ATOM 814 N N . ILE A 1 111 ? -4.341 -7.467 6.371 1.00 96.75 111 ILE A N 1
ATOM 815 C CA . ILE A 1 111 ? -3.473 -6.361 5.952 1.00 96.75 111 ILE A CA 1
ATOM 816 C C . ILE A 1 111 ? -2.127 -6.466 6.659 1.00 96.75 111 ILE A C 1
ATOM 818 O O . ILE A 1 111 ? -1.092 -6.430 5.998 1.00 96.75 111 ILE A O 1
ATOM 822 N N . CYS A 1 112 ? -2.129 -6.624 7.984 1.00 96.50 112 CYS A N 1
ATOM 823 C CA . CYS A 1 112 ? -0.879 -6.704 8.734 1.00 96.50 112 CYS A CA 1
ATOM 824 C C . CYS A 1 112 ? -0.011 -7.894 8.312 1.00 96.50 112 CYS A C 1
ATOM 826 O O . CYS A 1 112 ? 1.201 -7.746 8.216 1.00 96.50 112 CYS A O 1
ATOM 828 N N . GLU A 1 113 ? -0.591 -9.060 8.020 1.00 94.06 113 GLU A N 1
ATOM 829 C CA . GLU A 1 113 ? 0.211 -10.194 7.552 1.00 94.06 113 GLU A CA 1
ATOM 830 C C . GLU A 1 113 ? 0.809 -9.951 6.162 1.00 94.06 113 GLU A C 1
ATOM 832 O O . GLU A 1 113 ? 1.927 -10.386 5.917 1.00 94.06 113 GLU A O 1
ATOM 837 N N . VAL A 1 114 ? 0.108 -9.249 5.258 1.00 95.25 114 VAL A N 1
ATOM 838 C CA . VAL A 1 114 ? 0.683 -8.822 3.967 1.00 95.25 114 VAL A CA 1
ATOM 839 C C . VAL A 1 114 ? 1.840 -7.843 4.181 1.00 95.25 114 VAL A C 1
ATOM 841 O O . VAL A 1 114 ? 2.860 -7.944 3.501 1.00 95.25 114 VAL A O 1
ATOM 844 N N . VAL A 1 115 ? 1.679 -6.887 5.098 1.00 95.94 115 VAL A N 1
ATOM 845 C CA . VAL A 1 115 ? 2.682 -5.849 5.383 1.00 95.94 115 VAL A CA 1
ATOM 846 C C . VAL A 1 115 ? 3.937 -6.434 6.037 1.00 95.94 115 VAL A C 1
ATOM 848 O O . VAL A 1 115 ? 5.052 -6.100 5.651 1.00 95.94 115 VAL A O 1
ATOM 851 N N . TYR A 1 116 ? 3.780 -7.373 6.965 1.00 94.06 116 TYR A N 1
ATOM 852 C CA . TYR A 1 116 ? 4.902 -8.009 7.661 1.00 94.06 116 TYR A CA 1
ATOM 853 C C . TYR A 1 116 ? 5.290 -9.374 7.066 1.00 94.06 116 TYR A C 1
ATOM 855 O O . TYR A 1 116 ? 5.975 -10.168 7.718 1.00 94.06 116 TYR A O 1
ATOM 863 N N . GLU A 1 117 ? 4.882 -9.668 5.827 1.00 91.88 117 GLU A N 1
ATOM 864 C CA . GLU A 1 117 ? 5.220 -10.920 5.146 1.00 91.88 117 GLU A CA 1
ATOM 865 C C . GLU A 1 117 ? 6.749 -11.067 5.003 1.00 91.88 117 GLU A C 1
ATOM 867 O O . GLU A 1 117 ? 7.433 -10.208 4.437 1.00 91.88 117 GLU A O 1
ATOM 872 N N . GLY A 1 118 ? 7.288 -12.181 5.511 1.00 88.25 118 GLY A N 1
ATOM 873 C CA . GLY A 1 118 ? 8.709 -12.531 5.433 1.00 88.25 118 GLY A CA 1
ATOM 874 C C . GLY A 1 118 ? 9.579 -12.044 6.596 1.00 88.25 118 GLY A C 1
ATOM 875 O O . GLY A 1 118 ? 10.764 -12.372 6.618 1.00 88.25 118 GLY A O 1
ATOM 876 N N . THR A 1 119 ? 9.016 -11.315 7.564 1.00 88.81 119 THR A N 1
ATOM 877 C CA . THR A 1 119 ? 9.737 -10.828 8.761 1.00 88.81 119 THR A CA 1
ATOM 878 C C . THR A 1 119 ? 10.261 -11.946 9.669 1.00 88.81 119 THR A C 1
ATOM 880 O O . THR A 1 119 ? 11.265 -11.778 10.357 1.00 88.81 119 THR A O 1
ATOM 883 N N . ASP A 1 120 ? 9.627 -13.113 9.638 1.00 85.38 120 ASP A N 1
ATOM 884 C CA . ASP A 1 120 ? 9.937 -14.295 10.442 1.00 85.38 120 ASP A CA 1
ATOM 885 C C . ASP A 1 120 ? 11.095 -15.145 9.889 1.00 85.38 120 ASP A C 1
ATOM 887 O O . ASP A 1 120 ? 11.596 -16.037 10.575 1.00 85.38 120 ASP A O 1
ATOM 891 N N . ARG A 1 121 ? 11.561 -14.865 8.665 1.00 81.56 121 ARG A N 1
ATOM 892 C CA . ARG A 1 121 ? 12.559 -15.691 7.963 1.00 81.56 121 ARG A CA 1
ATOM 893 C C . ARG A 1 121 ? 14.005 -15.441 8.383 1.00 81.56 121 ARG A C 1
ATOM 895 O O . ARG A 1 121 ? 14.868 -16.271 8.113 1.00 81.56 121 ARG A O 1
ATOM 902 N N . GLY A 1 122 ? 14.296 -14.301 9.012 1.00 77.81 122 GLY A N 1
ATOM 903 C CA . GLY A 1 122 ? 15.645 -13.943 9.476 1.00 77.81 122 GLY A CA 1
ATOM 904 C C . GLY A 1 122 ? 16.685 -13.681 8.372 1.00 77.81 122 GLY A C 1
ATOM 905 O O . GLY A 1 122 ? 17.827 -13.351 8.682 1.00 77.81 122 GLY A O 1
ATOM 906 N N . ASP A 1 123 ? 16.307 -13.778 7.094 1.00 82.25 123 ASP A N 1
ATOM 907 C CA . ASP A 1 123 ? 17.156 -13.548 5.914 1.00 82.25 123 ASP A CA 1
ATOM 908 C C . ASP A 1 123 ? 17.116 -12.091 5.404 1.00 82.25 123 ASP A C 1
ATOM 910 O O . ASP A 1 123 ? 17.750 -11.762 4.402 1.00 82.25 123 ASP A O 1
ATOM 914 N N . ARG A 1 124 ? 16.390 -11.212 6.113 1.00 81.50 124 ARG A N 1
ATOM 915 C CA . ARG A 1 124 ? 16.123 -9.801 5.769 1.00 81.50 124 ARG A CA 1
ATOM 916 C C . ARG A 1 124 ? 15.363 -9.602 4.450 1.00 81.50 124 ARG A C 1
ATOM 918 O O . ARG A 1 124 ? 15.279 -8.478 3.959 1.00 81.50 124 ARG A O 1
ATOM 925 N N . LEU A 1 125 ? 14.774 -10.655 3.885 1.00 83.56 125 LEU A N 1
ATOM 926 C CA . LEU A 1 125 ? 13.942 -10.567 2.689 1.00 83.56 125 LEU A CA 1
ATOM 927 C C . LEU A 1 125 ? 12.486 -10.274 3.090 1.00 83.56 125 LEU A C 1
ATOM 929 O O . LEU A 1 125 ? 11.611 -11.130 2.990 1.00 83.56 125 LEU A O 1
ATOM 933 N N . CYS A 1 126 ? 12.194 -9.062 3.551 1.00 88.69 126 CYS A N 1
ATOM 934 C CA . CYS A 1 126 ? 10.806 -8.663 3.797 1.00 88.69 126 CYS A CA 1
ATOM 935 C C . CYS A 1 126 ? 10.102 -8.219 2.521 1.00 88.69 126 CYS A C 1
ATOM 937 O O . CYS A 1 126 ? 10.725 -7.707 1.589 1.00 88.69 126 CYS A O 1
ATOM 939 N N . GLN A 1 127 ? 8.778 -8.376 2.504 1.00 90.69 127 GLN A N 1
ATOM 940 C CA . GLN A 1 127 ? 7.950 -7.830 1.438 1.00 90.69 127 GLN A CA 1
ATOM 941 C C . GLN A 1 127 ? 8.069 -6.302 1.344 1.00 90.69 127 GLN A C 1
ATOM 943 O O . GLN A 1 127 ? 8.190 -5.758 0.247 1.00 90.69 127 GLN A O 1
ATOM 948 N N . PHE A 1 128 ? 8.031 -5.628 2.487 1.00 89.62 128 PHE A N 1
ATOM 949 C CA . PHE A 1 128 ? 8.306 -4.205 2.610 1.00 89.62 128 PHE A CA 1
ATOM 950 C C . PHE A 1 128 ? 9.627 -4.064 3.358 1.00 89.62 128 PHE A C 1
ATOM 952 O O . PHE A 1 128 ? 9.778 -4.641 4.432 1.00 89.62 128 PHE A O 1
ATOM 959 N N . SER A 1 129 ? 10.618 -3.377 2.783 1.00 86.75 129 SER A N 1
ATOM 960 C CA . SER A 1 129 ? 11.992 -3.430 3.311 1.00 86.75 129 SER A CA 1
ATOM 961 C C . SER A 1 129 ? 12.082 -2.924 4.749 1.00 86.75 129 SER A C 1
ATOM 963 O O . SER A 1 129 ? 12.742 -3.558 5.570 1.00 86.75 129 SER A O 1
ATOM 965 N N . TYR A 1 130 ? 11.326 -1.865 5.058 1.00 89.81 130 TYR A N 1
ATOM 966 C CA . TYR A 1 130 ? 11.255 -1.269 6.392 1.00 89.81 130 TYR A CA 1
ATOM 967 C C . TYR A 1 130 ? 10.767 -2.269 7.459 1.00 89.81 130 TYR A C 1
ATOM 969 O O . TYR A 1 130 ? 11.153 -2.181 8.616 1.00 89.81 130 TYR A O 1
ATOM 977 N N . ALA A 1 131 ? 9.969 -3.277 7.086 1.00 88.94 131 ALA A N 1
ATOM 978 C CA . ALA A 1 131 ? 9.462 -4.276 8.027 1.00 88.94 131 ALA A CA 1
ATOM 979 C C . ALA A 1 131 ? 10.568 -5.198 8.582 1.00 88.94 131 ALA A C 1
ATOM 981 O O . ALA A 1 131 ? 10.407 -5.782 9.652 1.00 88.94 131 ALA A O 1
ATOM 982 N N . CYS A 1 132 ? 11.682 -5.349 7.856 1.00 86.38 132 CYS A N 1
ATOM 983 C CA . CYS A 1 132 ? 12.852 -6.132 8.275 1.00 86.38 132 CYS A CA 1
ATOM 984 C C . CYS A 1 132 ? 13.946 -5.270 8.920 1.00 86.38 132 CYS A C 1
ATOM 986 O O . CYS A 1 132 ? 14.986 -5.798 9.343 1.00 86.38 132 CYS A O 1
ATOM 988 N N . ASP A 1 133 ? 13.772 -3.952 8.938 1.00 82.00 133 ASP A N 1
ATOM 989 C CA . ASP A 1 133 ? 14.765 -3.033 9.459 1.00 82.00 133 ASP A CA 1
ATOM 990 C C . ASP A 1 133 ? 14.606 -2.899 10.979 1.00 82.00 133 ASP A C 1
ATOM 992 O O . ASP A 1 133 ? 13.517 -2.867 11.541 1.00 82.00 133 ASP A O 1
ATOM 996 N N . SER A 1 134 ? 15.735 -2.960 11.690 1.00 58.69 134 SER A N 1
ATOM 997 C CA . SER A 1 134 ? 15.758 -3.052 13.154 1.00 58.69 134 SER A CA 1
ATOM 998 C C . SER A 1 134 ? 15.911 -1.688 13.837 1.00 58.69 134 SER A C 1
ATOM 1000 O O . SER A 1 134 ? 16.251 -1.641 15.020 1.00 58.69 134 SER A O 1
ATOM 1002 N N . ALA A 1 135 ? 15.770 -0.577 13.104 1.00 53.91 135 ALA A N 1
ATOM 1003 C CA . ALA A 1 135 ? 16.102 0.752 13.608 1.00 53.91 135 ALA A CA 1
ATOM 1004 C C . ALA A 1 135 ? 15.275 1.874 12.960 1.00 53.91 135 ALA A C 1
ATOM 1006 O O . ALA A 1 135 ? 15.506 2.231 11.813 1.00 53.91 135 ALA A O 1
ATOM 1007 N N . GLY A 1 136 ? 14.443 2.545 13.765 1.00 54.88 136 GLY A N 1
ATOM 1008 C CA . GLY A 1 136 ? 14.007 3.918 13.483 1.00 54.88 136 GLY A CA 1
ATOM 1009 C C . GLY A 1 136 ? 12.933 4.089 12.409 1.00 54.88 136 GLY A C 1
ATOM 1010 O O . GLY A 1 136 ? 12.758 5.208 11.934 1.00 54.88 136 GLY A O 1
ATOM 1011 N N . ASP A 1 137 ? 12.199 3.032 12.071 1.00 65.62 137 ASP A N 1
ATOM 1012 C CA . ASP A 1 137 ? 11.096 3.089 11.106 1.00 65.62 137 ASP A CA 1
ATOM 1013 C C . ASP A 1 137 ? 9.794 3.646 11.698 1.00 65.62 137 ASP A C 1
ATOM 1015 O O . ASP A 1 137 ? 8.750 3.602 11.062 1.00 65.62 137 ASP A O 1
ATOM 1019 N N . ASP A 1 138 ? 9.844 4.248 12.889 1.00 80.31 138 ASP A N 1
ATOM 1020 C CA . ASP A 1 138 ? 8.729 5.065 13.352 1.00 80.31 138 ASP A CA 1
ATOM 1021 C C . ASP A 1 138 ? 8.518 6.238 12.376 1.00 80.31 138 ASP A C 1
ATOM 1023 O O . ASP A 1 138 ? 9.483 6.905 11.982 1.00 80.31 138 ASP A O 1
ATOM 1027 N N . PRO A 1 139 ? 7.270 6.557 11.995 1.00 85.06 139 PRO A N 1
ATOM 1028 C CA . PRO A 1 139 ? 6.992 7.686 11.121 1.00 85.06 139 PRO A CA 1
ATOM 1029 C C . PRO A 1 139 ? 7.503 9.029 11.680 1.00 85.06 139 PRO A C 1
ATOM 1031 O O . PRO A 1 139 ? 6.872 9.663 12.525 1.00 85.06 139 PRO A O 1
ATOM 1034 N N . ILE A 1 140 ? 8.656 9.488 11.179 1.00 90.25 140 ILE A N 1
ATOM 1035 C CA . ILE A 1 140 ? 9.345 10.704 11.650 1.00 90.25 140 ILE A CA 1
ATOM 1036 C C . ILE A 1 140 ? 8.790 12.028 11.098 1.00 90.25 140 ILE A C 1
ATOM 1038 O O . ILE A 1 140 ? 9.131 13.089 11.617 1.00 90.25 140 ILE A O 1
ATOM 1042 N N . GLU A 1 141 ? 7.965 12.002 10.047 1.00 94.25 141 GLU A N 1
ATOM 1043 C CA . GLU A 1 141 ? 7.360 13.185 9.424 1.00 94.25 141 GLU A CA 1
ATOM 1044 C C . GLU A 1 141 ? 5.878 13.300 9.828 1.00 94.25 141 GLU A C 1
ATOM 1046 O O . GLU A 1 141 ? 5.019 12.696 9.174 1.00 94.25 141 GLU A O 1
ATOM 1051 N N . PRO A 1 142 ? 5.521 14.108 10.850 1.00 94.94 142 PRO A N 1
ATOM 1052 C CA . PRO A 1 142 ? 4.192 14.055 11.467 1.00 94.94 142 PRO A CA 1
ATOM 1053 C C . PRO A 1 142 ? 3.054 14.326 10.485 1.00 94.94 142 PRO A C 1
ATOM 1055 O O . PRO A 1 142 ? 2.040 13.636 10.493 1.00 94.94 142 PRO A O 1
ATOM 1058 N N . ASN A 1 143 ? 3.247 15.286 9.576 1.00 96.31 143 ASN A N 1
ATOM 1059 C CA . ASN A 1 143 ? 2.235 15.628 8.580 1.00 96.31 143 ASN A CA 1
ATOM 1060 C C . ASN A 1 143 ? 2.023 14.487 7.575 1.00 96.31 143 ASN A C 1
ATOM 1062 O O . ASN A 1 143 ? 0.897 14.245 7.148 1.00 96.31 143 ASN A O 1
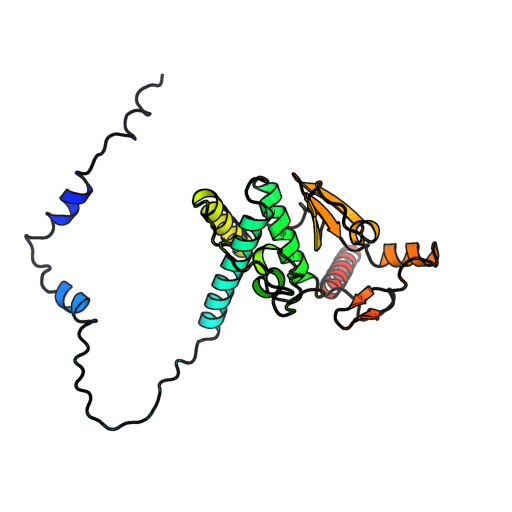ATOM 1066 N N . ALA A 1 144 ? 3.096 13.827 7.126 1.00 96.81 144 ALA A N 1
ATOM 1067 C CA . ALA A 1 144 ? 2.993 12.706 6.189 1.00 96.81 144 ALA A CA 1
ATOM 1068 C C . ALA A 1 144 ? 2.397 11.473 6.864 1.00 96.81 144 ALA A C 1
ATOM 1070 O O . ALA A 1 144 ? 1.571 10.781 6.265 1.00 96.81 144 ALA A O 1
ATOM 1071 N N . TRP A 1 145 ? 2.736 11.263 8.134 1.00 97.56 145 TRP A N 1
ATOM 1072 C CA . TRP A 1 145 ? 2.145 10.215 8.943 1.00 97.56 145 TRP A CA 1
ATOM 1073 C C . TRP A 1 145 ? 0.643 10.417 9.146 1.00 97.56 145 TRP A C 1
ATOM 1075 O O . TRP A 1 145 ? -0.150 9.511 8.898 1.00 97.56 145 TRP A O 1
ATOM 1085 N N . GLU A 1 146 ? 0.226 11.626 9.522 1.00 97.38 146 GLU A N 1
ATOM 1086 C CA . GLU A 1 146 ? -1.188 11.966 9.673 1.00 97.38 146 GLU A CA 1
ATOM 1087 C C . GLU A 1 146 ? -1.964 11.752 8.365 1.00 97.38 146 GLU A C 1
ATOM 1089 O O . GLU A 1 146 ? -3.025 11.125 8.373 1.00 97.38 146 GLU A O 1
ATOM 1094 N N . ARG A 1 147 ? -1.421 12.198 7.224 1.00 97.75 147 ARG A N 1
ATOM 1095 C CA . ARG A 1 147 ? -2.051 11.964 5.913 1.00 97.75 147 ARG A CA 1
ATOM 1096 C C . ARG A 1 147 ? -2.204 10.479 5.600 1.00 97.75 147 ARG A C 1
ATOM 1098 O O . ARG A 1 147 ? -3.270 10.074 5.138 1.00 97.75 147 ARG A O 1
ATOM 1105 N N . SER A 1 148 ? -1.183 9.676 5.889 1.00 98.31 148 SER A N 1
ATOM 1106 C CA . SER A 1 148 ? -1.203 8.229 5.645 1.00 98.31 148 SER A CA 1
ATOM 1107 C C . SER A 1 148 ? -2.262 7.533 6.506 1.00 98.31 148 SER A C 1
ATOM 1109 O O . SER A 1 148 ? -3.055 6.745 5.991 1.00 98.31 148 SER A O 1
ATOM 1111 N N . GLN A 1 149 ? -2.370 7.905 7.787 1.00 98.31 149 GLN A N 1
ATOM 1112 C CA . GLN A 1 149 ? -3.419 7.414 8.690 1.00 98.31 149 GLN A CA 1
ATOM 1113 C C . GLN A 1 149 ? -4.826 7.799 8.218 1.00 98.31 149 GLN A C 1
ATOM 1115 O O . GLN A 1 149 ? -5.725 6.955 8.177 1.00 98.31 149 GLN A O 1
ATOM 1120 N N . GLN A 1 150 ? -5.029 9.061 7.827 1.00 98.19 150 GLN A N 1
ATOM 1121 C CA . GLN A 1 150 ? -6.316 9.535 7.313 1.00 98.19 150 GLN A CA 1
ATOM 1122 C C . GLN A 1 150 ? -6.705 8.816 6.016 1.00 98.19 150 GLN A C 1
ATOM 1124 O O . GLN A 1 150 ? -7.868 8.446 5.836 1.00 98.19 150 GLN A O 1
ATOM 1129 N N . LEU A 1 151 ? -5.750 8.604 5.107 1.00 98.25 151 LEU A N 1
ATOM 1130 C CA . LEU A 1 151 ? -5.982 7.896 3.854 1.00 98.25 151 LEU A CA 1
ATOM 1131 C C . LEU A 1 151 ? -6.347 6.427 4.104 1.00 98.25 151 LEU A C 1
ATOM 1133 O O . LEU A 1 151 ? -7.377 5.977 3.597 1.00 98.25 151 LEU A O 1
ATOM 1137 N N . ALA A 1 152 ? -5.570 5.714 4.926 1.00 98.38 152 ALA A N 1
ATOM 1138 C CA . ALA A 1 152 ? -5.843 4.331 5.313 1.00 98.38 152 ALA A CA 1
ATOM 1139 C C . ALA A 1 152 ? -7.238 4.183 5.937 1.00 98.38 152 ALA A C 1
ATOM 1141 O O . ALA A 1 152 ? -8.038 3.363 5.484 1.00 98.38 152 ALA A O 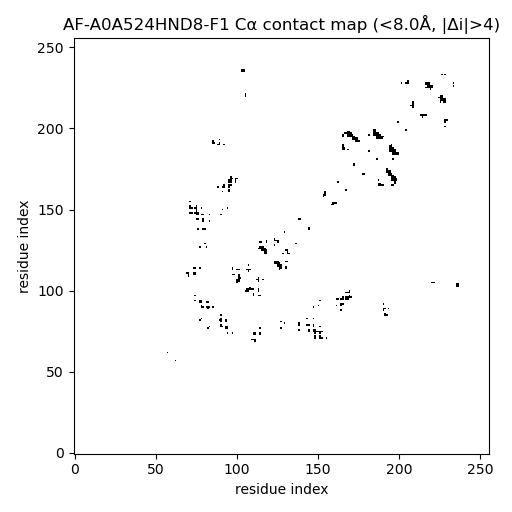1
ATOM 1142 N N . SER A 1 153 ? -7.572 5.046 6.903 1.00 98.19 153 SER A N 1
ATOM 1143 C CA . SER A 1 153 ? -8.884 5.049 7.558 1.00 98.19 153 SER A CA 1
ATOM 1144 C C . SER A 1 153 ? -10.026 5.238 6.554 1.00 98.19 153 SER A C 1
ATOM 1146 O O . SER A 1 153 ? -10.995 4.480 6.549 1.00 98.19 153 SER A O 1
ATOM 1148 N N . ARG A 1 154 ? -9.900 6.198 5.629 1.00 98.19 154 ARG A N 1
ATOM 1149 C CA . ARG A 1 154 ? -10.929 6.475 4.612 1.00 98.19 154 ARG A CA 1
ATOM 1150 C C . ARG A 1 154 ? -11.076 5.356 3.583 1.00 98.19 154 ARG A C 1
ATOM 1152 O O . ARG A 1 154 ? -12.191 5.124 3.113 1.00 98.19 154 ARG A O 1
ATOM 1159 N N . ILE A 1 155 ? -9.983 4.692 3.213 1.00 97.44 155 ILE A N 1
ATOM 1160 C CA . ILE A 1 155 ? -10.006 3.521 2.326 1.00 97.44 155 ILE A CA 1
ATOM 1161 C C . ILE A 1 155 ? -10.729 2.364 3.018 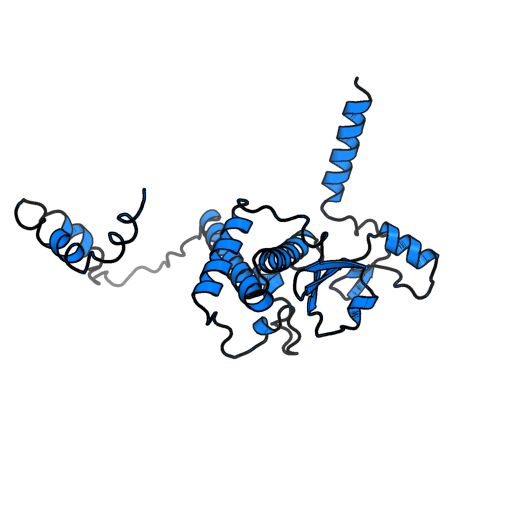1.00 97.44 155 ILE A C 1
ATOM 1163 O O . ILE A 1 155 ? -11.658 1.796 2.446 1.00 97.44 155 ILE A O 1
ATOM 1167 N N . MET A 1 156 ? -10.356 2.050 4.260 1.00 96.31 156 MET A N 1
ATOM 1168 C CA . MET A 1 156 ? -10.949 0.942 5.016 1.00 96.31 156 MET A CA 1
ATOM 1169 C C . MET A 1 156 ? -12.418 1.184 5.362 1.00 96.31 156 MET A C 1
ATOM 1171 O O . MET A 1 156 ? -13.225 0.262 5.293 1.00 96.31 156 MET A O 1
ATOM 1175 N N . ALA A 1 157 ? -12.797 2.435 5.631 1.00 95.25 157 ALA A N 1
ATOM 1176 C CA . ALA A 1 157 ? -14.190 2.841 5.799 1.00 95.25 157 ALA A CA 1
ATOM 1177 C C . ALA A 1 157 ? -14.991 2.867 4.477 1.00 95.25 157 ALA A C 1
ATOM 1179 O O . ALA A 1 157 ? -16.166 3.230 4.476 1.00 95.25 157 ALA A O 1
ATOM 1180 N N . GLY A 1 158 ? -14.371 2.564 3.329 1.00 93.94 158 GLY A N 1
ATOM 1181 C CA . GLY A 1 158 ? -15.020 2.577 2.013 1.00 93.94 158 GLY A CA 1
ATOM 1182 C C . GLY A 1 158 ? -15.367 3.973 1.479 1.00 93.94 158 GLY A C 1
ATOM 1183 O O . GLY A 1 158 ? -16.011 4.092 0.436 1.00 93.94 158 GLY A O 1
ATOM 1184 N N . SER A 1 159 ? -14.926 5.036 2.159 1.00 96.12 159 SER A N 1
ATOM 1185 C CA . SER A 1 159 ? -15.110 6.432 1.733 1.00 96.12 159 SER A CA 1
ATOM 1186 C C . SER A 1 159 ? -14.225 6.795 0.538 1.00 96.12 159 SER A C 1
ATOM 1188 O O . SER A 1 159 ? -14.527 7.724 -0.209 1.00 96.12 159 SER A O 1
ATOM 1190 N N . ILE A 1 160 ? -13.128 6.059 0.350 1.00 95.31 160 ILE A N 1
ATOM 1191 C CA . ILE A 1 160 ? -12.302 6.075 -0.857 1.00 95.31 160 ILE A CA 1
ATOM 1192 C C . ILE A 1 160 ? -12.351 4.678 -1.467 1.00 95.31 160 ILE A C 1
ATOM 1194 O O . ILE A 1 160 ? -11.924 3.706 -0.849 1.00 95.31 160 ILE A O 1
ATOM 1198 N N . LYS A 1 161 ? -12.857 4.580 -2.698 1.00 90.12 161 LYS A N 1
ATOM 1199 C CA . LYS A 1 161 ? -12.844 3.333 -3.466 1.00 90.12 161 LYS A CA 1
ATOM 1200 C C . LYS A 1 161 ? -11.531 3.204 -4.237 1.00 90.12 161 LYS A C 1
ATOM 1202 O O . LYS A 1 161 ? -11.159 4.113 -4.976 1.00 90.12 161 LYS A O 1
ATOM 1207 N N . LEU A 1 162 ? -10.876 2.058 -4.079 1.00 90.50 162 LEU A N 1
ATOM 1208 C CA . LEU A 1 162 ? -9.736 1.610 -4.885 1.00 90.50 162 LEU A CA 1
ATOM 1209 C C . LEU A 1 162 ? -10.224 0.551 -5.886 1.00 90.50 162 LEU A C 1
ATOM 1211 O O . LEU A 1 162 ? -11.192 -0.154 -5.584 1.00 90.50 162 LEU A O 1
ATOM 1215 N N . GLY A 1 163 ? -9.599 0.434 -7.059 1.00 71.81 163 GLY A N 1
ATOM 1216 C CA . GLY A 1 163 ? -9.985 -0.586 -8.049 1.00 71.81 163 GLY A CA 1
ATOM 1217 C C . GLY A 1 163 ? -9.755 -0.200 -9.509 1.00 71.81 163 GLY A C 1
ATOM 1218 O O . GLY A 1 163 ? -10.564 -0.536 -10.371 1.00 71.81 163 GLY A O 1
ATOM 1219 N N . GLY A 1 164 ? -8.699 0.550 -9.806 1.00 81.19 164 GLY A N 1
ATOM 1220 C CA . GLY A 1 164 ? -8.411 0.949 -11.183 1.00 81.19 164 GLY A CA 1
ATOM 1221 C C . GLY A 1 164 ? -7.166 1.802 -11.373 1.00 81.19 164 GLY A C 1
ATOM 1222 O O . GLY A 1 164 ? -6.842 2.142 -12.513 1.00 81.19 164 GLY A O 1
ATOM 1223 N N . GLN A 1 165 ? -6.465 2.154 -10.295 1.00 86.12 165 GLN A N 1
ATOM 1224 C CA . GLN A 1 165 ? -5.283 3.005 -10.369 1.00 86.12 165 GLN A CA 1
ATOM 1225 C C . GLN A 1 165 ? -4.119 2.188 -10.925 1.00 86.12 165 GLN A C 1
ATOM 1227 O O . GLN A 1 165 ? -3.508 2.570 -11.917 1.00 86.12 165 GLN A O 1
ATOM 1232 N N . THR A 1 166 ? -3.891 1.008 -10.358 1.00 94.00 166 THR A N 1
ATOM 1233 C CA . THR A 1 166 ? -2.754 0.135 -10.675 1.00 94.00 166 THR A CA 1
ATOM 1234 C C . THR A 1 166 ? -3.050 -0.917 -11.741 1.00 94.00 166 THR A C 1
ATOM 1236 O O . THR A 1 166 ? -2.134 -1.583 -12.213 1.00 94.00 166 THR A O 1
ATOM 1239 N N . GLY A 1 167 ? -4.315 -1.085 -12.142 1.00 91.00 167 GLY A N 1
ATOM 1240 C CA . GLY A 1 167 ? -4.720 -2.160 -13.052 1.00 91.00 167 GLY A CA 1
ATOM 1241 C C . GLY A 1 167 ? -4.665 -3.547 -12.403 1.00 91.00 167 GLY A C 1
ATOM 1242 O O . GLY A 1 167 ? -4.233 -4.496 -13.052 1.00 91.00 167 GLY A O 1
ATOM 1243 N N . ASN A 1 168 ? -5.105 -3.663 -11.143 1.00 90.50 168 ASN A N 1
ATOM 1244 C CA . ASN A 1 168 ? -5.080 -4.895 -10.340 1.00 90.50 168 ASN A CA 1
ATOM 1245 C C . ASN A 1 168 ? -3.659 -5.434 -10.107 1.00 90.50 168 ASN A C 1
ATOM 1247 O O . ASN A 1 168 ? -3.414 -6.638 -10.217 1.00 90.50 168 ASN A O 1
ATOM 1251 N N . ALA A 1 169 ? -2.708 -4.540 -9.833 1.00 94.19 169 ALA A N 1
ATOM 1252 C CA . ALA A 1 169 ? -1.336 -4.937 -9.562 1.00 94.19 169 ALA A CA 1
ATOM 1253 C C . ALA A 1 169 ? -1.204 -5.626 -8.199 1.00 94.19 169 ALA A C 1
ATOM 1255 O O . ALA A 1 169 ? -1.874 -5.268 -7.233 1.00 94.19 169 ALA A O 1
ATOM 1256 N N . THR A 1 170 ? -0.294 -6.592 -8.115 1.00 92.94 170 THR A N 1
ATOM 1257 C CA . THR A 1 170 ? 0.123 -7.239 -6.856 1.00 92.94 170 THR A CA 1
ATOM 1258 C C . THR A 1 170 ? 1.584 -6.949 -6.525 1.00 92.94 170 THR A C 1
ATOM 1260 O O . THR A 1 170 ? 2.046 -7.232 -5.420 1.00 92.94 170 THR A O 1
ATOM 1263 N N . ASN A 1 171 ? 2.326 -6.381 -7.474 1.00 93.31 171 ASN A N 1
ATOM 1264 C CA . ASN A 1 171 ? 3.753 -6.135 -7.373 1.00 93.31 171 ASN A CA 1
ATOM 1265 C C . ASN A 1 171 ? 4.064 -4.753 -7.941 1.00 93.31 171 ASN A C 1
ATOM 1267 O O . ASN A 1 171 ? 3.405 -4.288 -8.871 1.00 93.31 171 ASN A O 1
ATOM 1271 N N . TYR A 1 172 ? 5.085 -4.108 -7.398 1.00 96.19 172 TYR A N 1
ATOM 1272 C CA . TYR A 1 172 ? 5.655 -2.903 -7.972 1.00 96.19 172 TYR A CA 1
ATOM 1273 C C . TYR A 1 172 ? 7.138 -2.818 -7.634 1.00 96.19 172 TYR A C 1
ATOM 1275 O O . TYR A 1 172 ? 7.630 -3.525 -6.756 1.00 96.19 172 TYR A O 1
ATOM 1283 N N . HIS A 1 173 ? 7.849 -1.967 -8.360 1.00 95.31 173 HIS A N 1
ATOM 1284 C CA . HIS A 1 173 ? 9.189 -1.539 -7.993 1.00 95.31 173 HIS A CA 1
ATOM 1285 C C . HIS A 1 173 ? 9.367 -0.061 -8.334 1.00 95.31 173 HIS A C 1
ATOM 1287 O O . HIS A 1 173 ? 8.640 0.490 -9.166 1.00 95.31 173 HIS A O 1
ATOM 1293 N N . THR A 1 174 ? 10.342 0.585 -7.699 1.00 94.31 174 THR A N 1
ATOM 1294 C CA . THR A 1 174 ? 10.764 1.929 -8.101 1.00 94.31 174 THR A CA 1
ATOM 1295 C C . THR A 1 174 ? 11.470 1.888 -9.457 1.00 94.31 174 THR A C 1
ATOM 1297 O O . THR A 1 174 ? 12.188 0.934 -9.761 1.00 94.31 174 THR A O 1
ATOM 1300 N N . VAL A 1 175 ? 11.321 2.935 -10.267 1.00 95.31 175 VAL A N 1
ATOM 1301 C CA . VAL A 1 175 ? 12.052 3.119 -11.535 1.00 95.31 175 VAL A CA 1
ATOM 1302 C C . VAL A 1 175 ? 13.575 3.088 -11.371 1.00 95.31 175 VAL A C 1
ATOM 1304 O O . VAL A 1 175 ? 14.286 2.899 -12.353 1.00 95.31 175 VAL A O 1
ATOM 1307 N N . ALA A 1 176 ? 14.081 3.264 -10.147 1.00 93.81 176 ALA A N 1
ATOM 1308 C CA . ALA A 1 176 ? 15.506 3.223 -9.837 1.00 93.81 176 ALA A CA 1
ATOM 1309 C C . ALA A 1 176 ? 16.107 1.803 -9.811 1.00 93.81 176 ALA A C 1
ATOM 1311 O O . ALA A 1 176 ? 17.328 1.668 -9.762 1.00 93.81 176 ALA A O 1
ATOM 1312 N N . VAL A 1 177 ? 15.282 0.748 -9.827 1.00 92.81 177 VAL A N 1
ATOM 1313 C CA . VAL A 1 177 ? 15.737 -0.652 -9.767 1.00 92.81 177 VAL A CA 1
ATOM 1314 C C . VAL A 1 177 ? 15.106 -1.497 -10.875 1.00 92.81 177 VAL A C 1
ATOM 1316 O O . VAL A 1 177 ? 14.061 -1.148 -11.420 1.00 92.81 177 VAL A O 1
ATOM 1319 N N . SER A 1 178 ? 15.737 -2.629 -11.194 1.00 90.69 178 SER A N 1
ATOM 1320 C CA . SER A 1 178 ? 15.269 -3.584 -12.205 1.00 90.69 178 SER A CA 1
ATOM 1321 C C . SER A 1 178 ? 15.307 -5.002 -11.633 1.00 90.69 178 SER A C 1
ATOM 1323 O O . SER A 1 178 ? 16.336 -5.667 -11.748 1.00 90.69 178 SER A O 1
ATOM 1325 N N . PRO A 1 179 ? 14.235 -5.464 -10.973 1.00 87.06 179 PRO A N 1
ATOM 1326 C CA . PRO A 1 179 ? 14.221 -6.785 -10.362 1.00 87.06 179 PRO A CA 1
ATOM 1327 C C . PRO A 1 179 ? 14.000 -7.892 -11.401 1.00 87.06 179 PRO A C 1
ATOM 1329 O O . PRO A 1 179 ? 13.202 -7.730 -12.324 1.00 87.06 179 PRO A O 1
ATOM 1332 N N . ASP A 1 180 ? 14.632 -9.051 -11.201 1.00 85.19 180 ASP A N 1
ATOM 1333 C CA . ASP A 1 180 ? 14.576 -10.183 -12.144 1.00 85.19 180 ASP A CA 1
ATOM 1334 C C . ASP A 1 180 ? 13.146 -10.682 -12.405 1.00 85.19 180 ASP A C 1
ATOM 1336 O O . ASP A 1 180 ? 12.802 -11.081 -13.519 1.00 85.19 180 ASP A O 1
ATOM 1340 N N . TRP A 1 181 ? 12.271 -10.608 -11.396 1.00 84.69 181 TRP A N 1
ATOM 1341 C CA . TRP A 1 181 ? 10.876 -11.031 -11.521 1.00 84.69 181 TRP A CA 1
ATOM 1342 C C . TRP A 1 181 ? 10.046 -10.136 -12.452 1.00 84.69 181 TRP A C 1
ATOM 1344 O O . TRP A 1 181 ? 9.010 -10.587 -12.940 1.00 84.69 181 TRP A O 1
ATOM 1354 N N . ALA A 1 182 ? 10.463 -8.892 -12.727 1.00 86.81 182 ALA A N 1
ATOM 1355 C CA . ALA A 1 182 ? 9.668 -7.953 -13.526 1.00 86.81 182 ALA A CA 1
ATOM 1356 C C . ALA A 1 182 ? 9.440 -8.456 -14.958 1.00 86.81 182 ALA A C 1
ATOM 1358 O O . ALA A 1 182 ? 8.365 -8.243 -15.516 1.00 86.81 182 ALA A O 1
ATOM 1359 N N . GLY A 1 183 ? 10.414 -9.175 -15.528 1.00 81.44 183 GLY A N 1
ATOM 1360 C CA . GLY A 1 183 ? 10.296 -9.770 -16.863 1.00 81.44 183 GLY A CA 1
ATOM 1361 C C . GLY A 1 183 ? 9.297 -10.929 -16.943 1.00 81.44 183 GLY A C 1
ATOM 1362 O O . GLY A 1 183 ? 8.815 -11.240 -18.028 1.00 81.44 183 GLY A O 1
ATOM 1363 N N . ALA A 1 184 ? 8.955 -11.542 -15.808 1.00 81.06 184 ALA A N 1
ATOM 1364 C CA . ALA A 1 184 ? 8.001 -12.647 -15.722 1.00 81.06 184 ALA A CA 1
ATOM 1365 C C . ALA A 1 184 ? 6.558 -12.184 -15.434 1.00 81.06 184 ALA A C 1
ATOM 1367 O O . ALA A 1 184 ? 5.662 -13.013 -15.268 1.00 81.06 184 ALA A O 1
ATOM 1368 N N . MET A 1 185 ? 6.316 -10.873 -15.332 1.00 84.81 185 MET A N 1
ATOM 1369 C CA . MET A 1 185 ? 5.011 -10.308 -14.987 1.00 84.81 185 MET A CA 1
ATOM 1370 C C . MET A 1 185 ? 4.525 -9.311 -16.041 1.00 84.81 185 MET A C 1
ATOM 1372 O O . MET A 1 185 ? 5.298 -8.722 -16.793 1.00 84.81 185 MET A O 1
ATOM 1376 N N . GLU A 1 186 ? 3.215 -9.072 -16.076 1.00 88.88 186 GLU A N 1
ATOM 1377 C CA . GLU A 1 186 ? 2.638 -8.061 -16.956 1.00 88.88 186 GLU A CA 1
ATOM 1378 C C . GLU A 1 186 ? 2.758 -6.683 -16.300 1.00 88.88 186 GLU A C 1
ATOM 1380 O O . GLU A 1 186 ? 2.116 -6.420 -15.280 1.00 88.88 186 GLU A O 1
ATOM 1385 N N . ARG A 1 187 ? 3.546 -5.788 -16.906 1.00 93.50 187 ARG A N 1
ATOM 1386 C CA . ARG A 1 187 ? 3.579 -4.367 -16.536 1.00 93.50 187 ARG A CA 1
ATOM 1387 C C . ARG A 1 187 ? 2.222 -3.727 -16.827 1.00 93.50 187 ARG A C 1
ATOM 1389 O O . ARG A 1 187 ? 1.790 -3.697 -17.977 1.00 93.50 187 ARG A O 1
ATOM 1396 N N . THR A 1 188 ? 1.578 -3.164 -15.810 1.00 95.12 188 THR A N 1
ATOM 1397 C CA . THR A 1 188 ? 0.235 -2.579 -15.923 1.00 95.12 188 THR A CA 1
ATOM 1398 C C . THR A 1 188 ? 0.282 -1.070 -16.116 1.00 95.12 188 THR A C 1
ATOM 1400 O O . THR A 1 188 ? -0.211 -0.552 -17.116 1.00 95.12 188 THR A O 1
ATOM 1403 N N . ARG A 1 189 ? 0.875 -0.347 -15.161 1.00 95.62 189 ARG A N 1
ATOM 1404 C CA . ARG A 1 189 ? 0.942 1.119 -15.125 1.00 95.62 189 ARG A CA 1
ATOM 1405 C C . ARG A 1 189 ? 2.233 1.601 -14.485 1.00 95.62 189 ARG A C 1
ATOM 1407 O O . ARG A 1 189 ? 2.943 0.850 -13.829 1.00 95.62 189 ARG A O 1
ATOM 1414 N N . GLN A 1 190 ? 2.496 2.889 -14.649 1.00 96.94 190 GLN A N 1
ATOM 1415 C CA . GLN A 1 190 ? 3.465 3.616 -13.845 1.00 96.94 190 GLN A CA 1
ATOM 1416 C C . GLN A 1 190 ? 2.769 4.827 -13.228 1.00 96.94 190 GLN A C 1
ATOM 1418 O O . GLN A 1 190 ? 2.080 5.560 -13.939 1.00 96.94 190 GLN A O 1
ATOM 1423 N N . ILE A 1 191 ? 2.918 5.002 -11.917 1.00 96.31 191 ILE A N 1
ATOM 1424 C CA . ILE A 1 191 ? 2.365 6.122 -11.147 1.00 96.31 191 ILE A CA 1
ATOM 1425 C C . ILE A 1 191 ? 3.504 6.664 -10.295 1.00 96.31 191 ILE A C 1
ATOM 1427 O O . ILE A 1 191 ? 4.071 5.924 -9.494 1.00 96.31 191 ILE A O 1
ATOM 1431 N N . GLY A 1 192 ? 3.856 7.933 -10.502 1.00 93.69 192 GLY A N 1
ATOM 1432 C CA . GLY A 1 192 ? 5.051 8.509 -9.890 1.00 93.69 192 GLY A CA 1
ATOM 1433 C C . GLY A 1 192 ? 6.303 7.711 -10.263 1.00 93.69 192 GLY A C 1
ATOM 1434 O O . GLY A 1 192 ? 6.525 7.377 -11.435 1.00 93.69 192 GLY A O 1
ATOM 1435 N N . ASN A 1 193 ? 7.090 7.372 -9.250 1.00 95.88 193 ASN A N 1
ATOM 1436 C CA . ASN A 1 193 ? 8.304 6.578 -9.367 1.00 95.88 193 ASN A CA 1
ATOM 1437 C C . ASN A 1 193 ? 8.047 5.069 -9.317 1.00 95.88 193 ASN A C 1
ATOM 1439 O O . ASN A 1 193 ? 9.002 4.303 -9.403 1.00 95.88 193 ASN A O 1
ATOM 1443 N N . HIS A 1 194 ? 6.794 4.620 -9.222 1.00 96.88 194 HIS A N 1
ATOM 1444 C CA . HIS A 1 194 ? 6.454 3.204 -9.124 1.00 96.88 194 HIS A CA 1
ATOM 1445 C C . HIS A 1 194 ? 5.959 2.626 -10.445 1.00 96.88 194 HIS A C 1
ATOM 1447 O O . HIS A 1 194 ? 5.041 3.152 -11.078 1.00 96.88 194 HIS A O 1
ATOM 1453 N N . VAL A 1 195 ? 6.541 1.493 -10.835 1.00 97.69 195 VAL A N 1
ATOM 1454 C CA . VAL A 1 195 ? 6.087 0.664 -11.951 1.00 97.69 195 VAL A CA 1
ATOM 1455 C C . VAL A 1 195 ? 5.353 -0.544 -11.386 1.00 97.69 195 VAL A C 1
ATOM 1457 O O . VAL A 1 195 ? 5.914 -1.292 -10.592 1.00 97.69 195 VAL A O 1
ATOM 1460 N N . PHE A 1 196 ? 4.104 -0.725 -11.799 1.00 97.06 196 PHE A N 1
ATOM 1461 C CA . PHE A 1 196 ? 3.179 -1.721 -11.271 1.00 97.06 196 PHE A CA 1
ATOM 1462 C C . PHE A 1 196 ? 3.045 -2.919 -12.206 1.00 97.06 196 PHE A C 1
ATOM 1464 O O . PHE A 1 196 ? 3.094 -2.783 -13.432 1.00 97.06 196 PHE A O 1
ATOM 1471 N N . TYR A 1 197 ? 2.848 -4.089 -11.603 1.00 94.62 197 TYR A N 1
ATOM 1472 C CA . TYR A 1 197 ? 2.795 -5.377 -12.275 1.00 94.62 197 TYR A CA 1
ATOM 1473 C C . TYR A 1 197 ? 1.704 -6.265 -11.695 1.00 94.62 197 TYR A C 1
ATOM 1475 O O . TYR A 1 197 ? 1.423 -6.262 -10.491 1.00 94.62 197 TYR A O 1
ATOM 1483 N N . ARG A 1 198 ? 1.138 -7.102 -12.557 1.00 89.81 198 ARG A N 1
ATOM 1484 C CA . ARG A 1 198 ? 0.226 -8.181 -12.180 1.00 89.81 198 ARG A CA 1
ATOM 1485 C C . ARG A 1 198 ? 0.684 -9.492 -12.800 1.00 89.81 198 ARG A C 1
ATOM 1487 O O . ARG A 1 198 ? 1.395 -9.500 -13.806 1.00 89.81 198 ARG A O 1
ATOM 1494 N N . ARG A 1 199 ? 0.242 -10.613 -12.228 1.00 81.94 199 ARG A N 1
ATOM 1495 C CA . ARG A 1 199 ? 0.363 -11.905 -12.918 1.00 81.94 199 ARG A CA 1
ATOM 1496 C C . ARG A 1 199 ? -0.436 -11.841 -14.220 1.00 81.94 199 ARG A C 1
ATOM 1498 O O . ARG A 1 199 ? -1.534 -11.276 -14.236 1.00 81.94 199 ARG A O 1
ATOM 1505 N N . ALA A 1 200 ? 0.105 -12.418 -15.292 1.00 67.69 200 ALA A N 1
ATOM 1506 C CA . ALA A 1 200 ? -0.643 -12.564 -16.532 1.00 67.69 200 ALA A CA 1
ATOM 1507 C C . ALA A 1 200 ? -1.970 -13.294 -16.239 1.00 67.69 200 ALA A C 1
ATOM 1509 O O . ALA A 1 200 ? -1.985 -14.239 -15.441 1.00 67.69 200 ALA A O 1
ATOM 1510 N N . PRO A 1 201 ? -3.096 -12.872 -16.839 1.00 62.22 201 PRO A N 1
ATOM 1511 C CA . PRO A 1 201 ? -4.339 -13.630 -16.749 1.00 62.22 201 PRO A CA 1
ATOM 1512 C C . PRO A 1 201 ? -4.098 -15.087 -17.163 1.00 62.22 201 PRO A C 1
ATOM 1514 O O . PRO A 1 201 ? -3.402 -15.317 -18.149 1.00 62.22 201 PRO A O 1
ATOM 1517 N N . LEU A 1 202 ? -4.707 -16.060 -16.473 1.00 59.25 202 LEU A N 1
ATOM 1518 C CA . LEU A 1 202 ? -4.515 -17.496 -16.753 1.00 59.25 202 LEU A CA 1
ATOM 1519 C C . LEU A 1 202 ? -4.727 -17.850 -18.240 1.00 59.25 202 LEU A C 1
ATOM 1521 O O . LEU A 1 202 ? -4.009 -18.675 -18.787 1.00 59.25 202 LEU A O 1
ATOM 1525 N N . ILE A 1 203 ? -5.655 -17.167 -18.923 1.00 56.69 203 ILE A N 1
ATOM 1526 C CA . ILE A 1 203 ? -5.924 -17.337 -20.364 1.00 56.69 203 ILE A CA 1
ATOM 1527 C C . ILE A 1 203 ? -4.717 -16.933 -21.223 1.00 56.69 203 ILE A C 1
ATOM 1529 O O . ILE A 1 203 ? -4.389 -17.606 -22.195 1.00 56.69 203 ILE A O 1
ATOM 1533 N N . ARG A 1 204 ? -4.045 -15.839 -20.859 1.00 55.97 204 ARG A N 1
ATOM 1534 C CA . ARG A 1 204 ? -2.854 -15.350 -21.553 1.00 55.97 204 ARG A CA 1
ATOM 1535 C C . ARG A 1 204 ? -1.640 -16.218 -21.228 1.00 55.97 204 ARG A C 1
ATOM 1537 O O . ARG A 1 204 ? -0.908 -16.572 -22.137 1.00 55.97 204 ARG A O 1
ATOM 1544 N N . ALA A 1 205 ? -1.485 -16.622 -19.968 1.00 58.41 205 ALA A N 1
ATOM 1545 C CA . ALA A 1 205 ? -0.412 -17.523 -19.552 1.00 58.41 205 ALA A CA 1
ATOM 1546 C C . ALA A 1 205 ? -0.519 -18.907 -20.228 1.00 58.41 205 ALA A C 1
ATOM 1548 O O . ALA A 1 205 ? 0.487 -19.493 -20.624 1.00 58.41 205 ALA A O 1
ATOM 1549 N N . LYS A 1 206 ? -1.748 -19.395 -20.446 1.00 58.44 206 LYS A N 1
ATOM 1550 C CA . LYS A 1 206 ? -2.023 -20.588 -21.255 1.00 58.44 206 LYS A CA 1
ATOM 1551 C C . LYS A 1 206 ? -1.642 -20.397 -22.731 1.00 58.44 206 LYS A C 1
ATOM 1553 O O . LYS A 1 206 ? -0.948 -21.235 -23.287 1.00 58.44 206 LYS A O 1
ATOM 1558 N N . ALA A 1 207 ? -2.044 -19.290 -23.357 1.00 61.12 207 ALA A N 1
ATOM 1559 C CA . ALA A 1 207 ? -1.674 -19.013 -24.749 1.00 61.12 207 ALA A CA 1
ATOM 1560 C C . ALA A 1 207 ? -0.146 -18.868 -24.932 1.00 61.12 207 ALA A C 1
ATOM 1562 O O . ALA A 1 207 ? 0.420 -19.408 -25.874 1.00 61.12 207 ALA A O 1
ATOM 1563 N N . GLU A 1 208 ? 0.537 -18.203 -23.996 1.00 60.09 208 GLU A N 1
ATOM 1564 C CA . GLU A 1 208 ? 1.994 -18.011 -24.026 1.00 60.09 208 GLU A CA 1
ATOM 1565 C C . GLU A 1 208 ? 2.775 -19.317 -23.783 1.00 60.09 208 GLU A C 1
ATOM 1567 O O . GLU A 1 208 ? 3.837 -19.502 -24.371 1.00 60.09 208 GLU A O 1
ATOM 1572 N N . THR A 1 209 ? 2.258 -20.244 -22.965 1.00 60.03 209 THR A N 1
ATOM 1573 C CA . THR A 1 209 ? 2.862 -21.583 -22.784 1.00 60.03 209 THR A CA 1
ATOM 1574 C C . THR A 1 209 ? 2.668 -22.494 -23.991 1.00 60.03 209 THR A C 1
ATOM 1576 O O . THR A 1 209 ? 3.562 -23.277 -24.305 1.00 60.03 209 THR A O 1
ATOM 1579 N N . GLU A 1 210 ? 1.541 -22.378 -24.697 1.00 63.50 210 GLU A N 1
ATOM 1580 C CA . GLU A 1 210 ? 1.308 -23.095 -25.958 1.00 63.50 210 GLU A CA 1
ATOM 1581 C C . GLU A 1 210 ? 2.232 -22.590 -27.087 1.00 63.50 210 GLU A C 1
ATOM 1583 O O . GLU A 1 210 ? 2.637 -23.371 -27.947 1.00 63.50 210 GLU A O 1
ATOM 1588 N N . GLU A 1 211 ? 2.612 -21.308 -27.065 1.00 65.56 211 GLU A N 1
ATOM 1589 C CA . GLU A 1 211 ? 3.435 -20.666 -28.101 1.00 65.56 211 GLU A CA 1
ATOM 1590 C C . GLU A 1 211 ? 4.949 -20.655 -27.777 1.00 65.56 211 GLU A C 1
ATOM 1592 O O . GLU A 1 211 ? 5.779 -20.617 -28.688 1.00 65.56 211 GLU A O 1
ATOM 1597 N N . ASN A 1 212 ? 5.336 -20.745 -26.495 1.00 63.22 212 ASN A N 1
ATOM 1598 C CA . ASN A 1 212 ? 6.729 -20.790 -26.039 1.00 63.22 212 ASN A CA 1
ATOM 1599 C C . ASN A 1 212 ? 6.962 -21.891 -24.973 1.00 63.22 212 ASN A C 1
ATOM 1601 O O . ASN A 1 212 ? 6.644 -21.683 -23.800 1.00 63.22 212 ASN A O 1
ATOM 1605 N N . PRO A 1 213 ? 7.627 -23.016 -25.311 1.00 61.78 213 PRO A N 1
ATOM 1606 C CA . PRO A 1 213 ? 7.868 -24.122 -24.377 1.00 61.78 213 PRO A CA 1
ATOM 1607 C C . PRO A 1 213 ? 8.847 -23.796 -23.231 1.00 61.78 213 PRO A C 1
ATOM 1609 O O . PRO A 1 213 ? 9.018 -24.618 -22.335 1.00 61.78 213 PRO A O 1
ATOM 1612 N N . ALA A 1 214 ? 9.496 -22.623 -23.243 1.00 56.84 214 ALA A N 1
ATOM 1613 C CA . ALA A 1 214 ? 10.317 -22.127 -22.134 1.00 56.84 214 ALA A CA 1
ATOM 1614 C C . ALA A 1 214 ? 9.532 -21.266 -21.119 1.00 56.84 214 ALA A C 1
ATOM 1616 O O . ALA A 1 214 ? 10.103 -20.846 -20.111 1.00 56.84 214 ALA A O 1
ATOM 1617 N N . ALA A 1 215 ? 8.251 -20.973 -21.371 1.00 57.66 215 ALA A N 1
ATOM 1618 C CA . ALA A 1 215 ? 7.388 -20.274 -20.422 1.00 57.66 215 ALA A CA 1
ATOM 1619 C C . ALA A 1 215 ? 7.045 -21.178 -19.213 1.00 57.66 215 ALA A C 1
ATOM 1621 O O . ALA A 1 215 ? 6.985 -22.403 -19.356 1.00 57.66 215 ALA A O 1
ATOM 1622 N N . PRO A 1 216 ? 6.815 -20.611 -18.012 1.00 59.41 216 PRO A N 1
ATOM 1623 C CA . PRO A 1 216 ? 6.490 -21.402 -16.825 1.00 59.41 216 PRO A CA 1
ATOM 1624 C C . PRO A 1 216 ? 5.199 -22.200 -17.043 1.00 59.41 216 PRO A C 1
ATOM 1626 O O . PRO A 1 216 ? 4.174 -21.622 -17.369 1.00 59.41 216 PRO A O 1
ATOM 1629 N N . SER A 1 217 ? 5.222 -23.521 -16.843 1.00 62.69 217 SER A N 1
ATOM 1630 C CA . SER A 1 217 ? 4.099 -24.423 -17.173 1.00 62.69 217 SER A CA 1
ATOM 1631 C C . SER A 1 217 ? 2.923 -24.393 -16.177 1.00 62.69 217 SER A C 1
ATOM 1633 O O . SER A 1 217 ? 2.067 -25.275 -16.206 1.00 62.69 217 SER A O 1
ATOM 1635 N N . GLY A 1 218 ? 2.877 -23.411 -15.273 1.00 65.81 218 GLY A N 1
ATOM 1636 C CA . GLY A 1 218 ? 1.860 -23.322 -14.231 1.00 65.81 218 GLY A CA 1
ATOM 1637 C C . GLY A 1 218 ? 2.063 -22.157 -13.262 1.00 65.81 218 GLY A C 1
ATOM 1638 O O . GLY A 1 218 ? 3.003 -21.369 -13.369 1.00 65.81 218 GLY A O 1
ATOM 1639 N N . VAL A 1 219 ? 1.160 -22.041 -12.293 1.00 64.06 219 VAL A N 1
ATOM 1640 C CA . VAL A 1 219 ? 1.212 -21.062 -11.206 1.00 64.06 219 VAL A CA 1
ATOM 1641 C C . VAL A 1 219 ? 2.014 -21.639 -10.042 1.00 64.06 219 VAL A C 1
ATOM 1643 O O . VAL A 1 219 ? 1.667 -22.690 -9.516 1.00 64.06 219 VAL A O 1
ATOM 1646 N N . LEU A 1 220 ? 3.052 -20.931 -9.591 1.00 63.16 220 LEU A N 1
ATOM 1647 C CA . LEU A 1 220 ? 3.760 -21.274 -8.356 1.00 63.16 220 LEU A CA 1
ATOM 1648 C C . LEU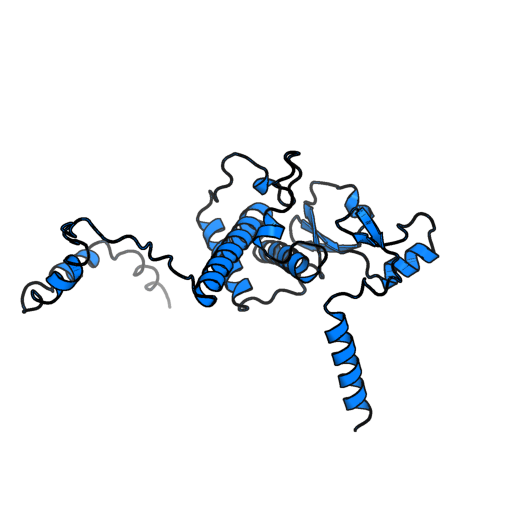 A 1 220 ? 2.916 -20.873 -7.132 1.00 63.16 220 LEU A C 1
ATOM 1650 O O . LEU A 1 220 ? 2.564 -19.696 -6.962 1.00 63.16 220 LEU A O 1
ATOM 1654 N N . LEU A 1 221 ? 2.585 -21.858 -6.301 1.00 61.25 221 LEU A N 1
ATOM 1655 C CA . LEU A 1 221 ? 1.909 -21.713 -5.015 1.00 61.25 221 LEU A CA 1
ATOM 1656 C C . LEU A 1 221 ? 2.918 -21.535 -3.870 1.00 61.25 221 LEU A C 1
ATOM 1658 O O . LEU A 1 221 ? 4.127 -21.694 -4.031 1.00 61.25 221 LEU A O 1
ATOM 1662 N N . ARG A 1 222 ? 2.403 -21.177 -2.690 1.00 48.06 222 ARG A N 1
ATOM 1663 C CA . ARG A 1 222 ? 3.194 -20.869 -1.484 1.00 48.06 222 ARG A CA 1
ATOM 1664 C C . ARG A 1 222 ? 3.997 -22.046 -0.936 1.00 48.06 222 ARG A C 1
ATOM 1666 O O . ARG A 1 222 ? 5.044 -21.835 -0.340 1.00 48.06 222 ARG A O 1
ATOM 1673 N N . ASP A 1 223 ? 3.509 -23.260 -1.131 1.00 60.72 223 ASP A N 1
ATOM 1674 C CA . ASP A 1 223 ? 4.179 -24.504 -0.744 1.00 60.72 223 ASP A CA 1
ATOM 1675 C C . ASP A 1 223 ? 5.286 -24.918 -1.735 1.00 60.72 223 ASP A C 1
ATOM 1677 O O . ASP A 1 223 ? 5.895 -25.973 -1.578 1.00 60.72 223 ASP A O 1
ATOM 1681 N N . GLY A 1 224 ? 5.553 -24.091 -2.754 1.00 52.38 224 GLY A N 1
ATOM 1682 C CA . GLY A 1 224 ? 6.504 -24.382 -3.823 1.00 52.38 224 GLY A CA 1
ATOM 1683 C C . GLY A 1 224 ? 5.928 -25.265 -4.932 1.00 52.38 224 GLY A C 1
ATOM 1684 O O . GLY A 1 224 ? 6.639 -25.569 -5.890 1.00 52.38 224 GLY A O 1
ATOM 1685 N N . THR A 1 225 ? 4.654 -25.656 -4.845 1.00 67.81 225 THR A N 1
ATOM 1686 C CA . THR A 1 225 ? 3.995 -26.459 -5.873 1.00 67.81 225 THR A CA 1
ATOM 1687 C C . THR A 1 225 ? 3.701 -25.598 -7.097 1.00 67.81 225 THR A C 1
ATOM 1689 O O . THR A 1 225 ? 3.138 -24.509 -6.993 1.00 67.81 225 THR A O 1
ATOM 1692 N N . ILE A 1 226 ? 4.060 -26.089 -8.281 1.00 62.34 226 ILE A N 1
ATOM 1693 C CA . ILE A 1 226 ? 3.602 -25.515 -9.548 1.00 62.34 226 ILE A CA 1
ATOM 1694 C C . ILE A 1 226 ? 2.300 -26.224 -9.913 1.00 62.34 226 ILE A C 1
ATOM 1696 O O . ILE A 1 226 ? 2.321 -27.415 -10.220 1.00 62.34 226 ILE A O 1
ATOM 1700 N N . VAL A 1 227 ? 1.179 -25.505 -9.881 1.00 67.88 227 VAL A N 1
ATOM 1701 C CA . VAL A 1 227 ? -0.105 -26.024 -10.368 1.00 67.88 227 VAL A CA 1
ATOM 1702 C C . VAL A 1 227 ? -0.307 -25.636 -11.834 1.00 67.88 227 VAL A C 1
ATOM 1704 O O . VAL A 1 227 ? -0.122 -24.465 -12.176 1.00 67.88 227 VAL A O 1
ATOM 1707 N N . PRO A 1 228 ? -0.659 -26.580 -12.721 1.00 68.06 228 PRO A N 1
ATOM 1708 C CA . PRO A 1 228 ? -0.923 -26.288 -14.129 1.00 68.06 228 PRO A CA 1
ATOM 1709 C C . PRO A 1 228 ? -1.965 -25.178 -14.309 1.00 68.06 228 PRO A C 1
ATOM 1711 O O . PRO A 1 228 ? -2.894 -25.063 -13.517 1.00 68.06 228 PRO A O 1
ATOM 1714 N N . TYR A 1 229 ? -1.850 -24.352 -15.353 1.00 59.56 229 TYR A N 1
ATOM 1715 C CA . TYR A 1 229 ? -2.810 -23.258 -15.590 1.00 59.56 229 TYR A CA 1
ATOM 1716 C C . TYR A 1 229 ? -4.254 -23.728 -15.839 1.00 59.56 229 TYR A C 1
ATOM 1718 O O . TYR A 1 229 ? -5.186 -22.934 -15.714 1.00 59.56 229 TYR A O 1
ATOM 1726 N N . ASP A 1 230 ? -4.441 -24.993 -16.207 1.00 58.88 230 ASP A N 1
ATOM 1727 C CA . ASP A 1 230 ? -5.727 -25.666 -16.381 1.00 58.88 230 ASP A CA 1
ATOM 1728 C C . ASP A 1 230 ? -6.245 -26.351 -15.102 1.00 58.88 230 ASP A C 1
ATOM 1730 O O . ASP A 1 230 ? -7.299 -26.991 -15.141 1.00 58.88 230 ASP A O 1
ATOM 1734 N N . ASP A 1 231 ? -5.561 -26.186 -13.964 1.00 65.62 231 ASP A N 1
ATOM 1735 C CA . ASP A 1 231 ? -5.984 -26.745 -12.683 1.00 65.62 231 ASP A CA 1
ATOM 1736 C C . ASP A 1 231 ? -7.313 -26.106 -12.207 1.00 65.62 231 ASP A C 1
ATOM 1738 O O . ASP A 1 231 ? -7.402 -24.883 -12.035 1.00 65.62 231 ASP A O 1
ATOM 1742 N N . PRO A 1 232 ? -8.370 -26.905 -11.950 1.00 55.62 232 PRO A N 1
ATOM 1743 C CA . PRO A 1 232 ? -9.677 -26.410 -11.511 1.00 55.62 232 PRO A CA 1
ATOM 1744 C C . PRO A 1 232 ? -9.668 -25.767 -10.113 1.00 55.62 232 PRO A C 1
ATOM 1746 O O . PRO A 1 232 ? -10.672 -25.180 -9.711 1.00 55.62 232 PRO A O 1
ATOM 1749 N N . THR A 1 233 ? -8.569 -25.861 -9.364 1.00 61.88 233 THR A N 1
ATOM 1750 C CA . THR A 1 233 ? -8.377 -25.201 -8.065 1.00 61.88 233 THR A CA 1
ATOM 1751 C C . THR A 1 233 ? -7.819 -23.779 -8.185 1.00 61.88 233 THR A C 1
ATOM 1753 O O . THR A 1 233 ? -7.962 -22.997 -7.248 1.00 61.88 233 THR A O 1
ATOM 1756 N N . LEU A 1 234 ? -7.281 -23.386 -9.351 1.00 56.94 234 LEU A N 1
ATOM 1757 C CA . LEU A 1 234 ? -6.803 -22.019 -9.641 1.00 56.94 234 LEU A CA 1
ATOM 1758 C C . LEU A 1 234 ? -7.917 -20.996 -9.888 1.00 56.94 234 LEU A C 1
ATOM 1760 O O . LEU A 1 234 ? -7.668 -19.843 -10.251 1.00 56.94 234 LEU A O 1
ATOM 1764 N N . VAL A 1 235 ? -9.163 -21.413 -9.710 1.00 53.41 235 VAL A N 1
ATOM 1765 C CA . VAL A 1 235 ? -10.333 -20.571 -9.880 1.00 53.41 235 VAL A CA 1
ATOM 1766 C C . VAL A 1 235 ? -10.273 -19.452 -8.829 1.00 53.41 235 VAL A C 1
ATOM 1768 O O . VAL A 1 235 ? -10.360 -19.742 -7.636 1.00 53.41 235 VAL A O 1
ATOM 1771 N N . PRO A 1 236 ? -10.116 -18.172 -9.225 1.00 45.25 236 PRO A N 1
ATOM 1772 C CA . PRO A 1 236 ? -10.043 -17.086 -8.256 1.00 45.25 236 PRO A CA 1
ATOM 1773 C C . PRO A 1 236 ? -11.326 -17.088 -7.422 1.00 45.25 236 PRO A C 1
ATOM 1775 O O . PRO A 1 236 ? -12.398 -17.367 -7.957 1.00 45.25 236 PRO A O 1
ATOM 1778 N N . ALA A 1 237 ? -11.248 -16.749 -6.133 1.00 46.16 237 ALA A N 1
ATOM 1779 C CA . ALA A 1 237 ? -12.417 -16.692 -5.244 1.00 46.16 237 ALA A CA 1
ATOM 1780 C C . ALA A 1 237 ? -13.571 -15.817 -5.800 1.00 46.16 237 ALA A C 1
ATOM 1782 O O . ALA A 1 237 ? -14.723 -15.984 -5.416 1.00 46.16 237 ALA A O 1
ATOM 1783 N N . SER A 1 238 ? -13.284 -14.944 -6.774 1.00 48.88 238 SER A N 1
ATOM 1784 C CA . SER A 1 238 ? -14.247 -14.134 -7.531 1.00 48.88 238 SER A CA 1
ATOM 1785 C C . SER A 1 238 ? -14.967 -14.853 -8.687 1.00 48.88 238 SER A C 1
ATOM 1787 O O . SER A 1 238 ? -15.884 -14.293 -9.281 1.00 48.88 238 SER A O 1
ATOM 1789 N N . SER A 1 239 ? -14.605 -16.084 -9.049 1.00 44.59 239 SER A N 1
ATOM 1790 C CA . SER A 1 239 ? -15.254 -16.820 -10.148 1.00 44.59 239 SER A CA 1
ATOM 1791 C C . SER A 1 239 ? -16.643 -17.344 -9.779 1.00 44.59 239 SER A C 1
ATOM 1793 O O . SER A 1 239 ? -17.495 -17.443 -10.665 1.00 44.59 239 SER A O 1
ATOM 1795 N N . LEU A 1 240 ? -16.925 -17.582 -8.490 1.00 44.00 240 LEU A N 1
ATOM 1796 C CA . LEU A 1 240 ? -18.306 -17.818 -8.059 1.00 44.00 240 LEU A CA 1
ATOM 1797 C C . LEU A 1 240 ? -19.179 -16.588 -8.367 1.00 44.00 240 LEU A C 1
ATOM 1799 O O . LEU A 1 240 ? -20.298 -16.733 -8.850 1.00 44.00 240 LEU A O 1
ATOM 1803 N N . GLU A 1 241 ? -18.647 -15.376 -8.192 1.00 43.09 241 GLU A N 1
ATOM 1804 C CA . GLU A 1 241 ? -19.364 -14.128 -8.485 1.00 43.09 241 GLU A CA 1
ATOM 1805 C C . GLU A 1 241 ? -19.461 -13.839 -9.992 1.00 43.09 241 GLU A C 1
ATOM 1807 O O . GLU A 1 241 ? -20.495 -13.362 -10.460 1.00 43.09 241 GLU A O 1
ATOM 1812 N N . ILE A 1 242 ? -18.433 -14.175 -10.782 1.00 40.09 242 ILE A N 1
ATOM 1813 C CA . ILE A 1 242 ? -18.448 -14.003 -12.245 1.00 40.09 242 ILE A CA 1
ATOM 1814 C C . ILE A 1 242 ? -19.407 -14.997 -12.913 1.00 40.09 242 ILE A C 1
ATOM 1816 O O . ILE A 1 242 ? -20.159 -14.587 -13.795 1.00 40.09 242 ILE A O 1
ATOM 1820 N N . LYS A 1 243 ? -19.444 -16.269 -12.485 1.00 45.34 243 LYS A N 1
ATOM 1821 C CA . LYS A 1 243 ? -20.459 -17.228 -12.963 1.00 45.34 243 LYS A CA 1
ATOM 1822 C C . LYS A 1 243 ? -21.865 -16.742 -12.640 1.00 45.34 243 LYS A C 1
ATOM 1824 O O . LYS A 1 243 ? -22.695 -16.690 -13.540 1.00 45.34 243 LYS A O 1
ATOM 1829 N N . THR A 1 244 ? -22.082 -16.285 -11.406 1.00 49.72 244 THR A N 1
ATOM 1830 C CA . THR A 1 244 ? -23.384 -15.763 -10.973 1.00 49.72 244 THR A CA 1
ATOM 1831 C C . THR A 1 244 ? -23.796 -14.544 -11.803 1.00 49.72 244 THR A C 1
ATOM 1833 O O . THR A 1 244 ? -24.927 -14.473 -12.268 1.00 49.72 244 THR A O 1
ATOM 1836 N N . LYS A 1 245 ? -22.882 -13.605 -12.077 1.00 46.41 245 LYS A N 1
ATOM 1837 C CA . LYS A 1 245 ? -23.185 -12.417 -12.888 1.00 46.41 245 LYS A CA 1
ATOM 1838 C C . LYS A 1 245 ? -23.448 -12.750 -14.360 1.00 46.41 245 LYS A C 1
ATOM 1840 O O . LYS A 1 245 ? -24.377 -12.213 -14.946 1.00 46.41 245 LYS A O 1
ATOM 1845 N N . ILE A 1 246 ? -22.682 -13.672 -14.940 1.00 49.03 246 ILE A N 1
ATOM 1846 C CA . ILE A 1 246 ? -22.860 -14.122 -16.326 1.00 49.03 246 ILE A CA 1
ATOM 1847 C C . ILE A 1 246 ? -24.161 -14.927 -16.504 1.00 49.03 246 ILE A C 1
ATOM 1849 O O . ILE A 1 246 ? -24.796 -14.831 -17.554 1.00 49.03 246 ILE A O 1
ATOM 1853 N N . GLU A 1 247 ? -24.561 -15.720 -15.510 1.00 53.84 247 GLU A N 1
ATOM 1854 C CA . GLU A 1 247 ? -25.840 -16.442 -15.512 1.00 53.84 247 GLU A CA 1
ATOM 1855 C C . GLU A 1 247 ? -27.029 -15.492 -15.309 1.00 53.84 247 GLU A C 1
ATOM 1857 O O . GLU A 1 247 ? -28.037 -15.632 -15.999 1.00 53.84 247 GLU A O 1
ATOM 1862 N N . ILE A 1 248 ? -26.892 -14.475 -14.449 1.00 50.59 248 ILE A N 1
ATOM 1863 C CA . ILE A 1 248 ? -27.904 -13.423 -14.262 1.00 50.59 248 ILE A CA 1
ATOM 1864 C C . ILE A 1 248 ? -28.071 -12.582 -15.536 1.00 50.59 248 ILE A C 1
ATOM 1866 O O . ILE A 1 248 ? -29.198 -12.376 -15.981 1.00 50.59 248 ILE A O 1
ATOM 1870 N N . ASP A 1 249 ? -26.979 -12.148 -16.168 1.00 50.06 249 ASP A N 1
ATOM 1871 C CA . ASP A 1 249 ? -27.035 -11.335 -17.391 1.00 50.06 249 ASP A CA 1
ATOM 1872 C C . ASP A 1 249 ? -27.643 -12.124 -18.573 1.00 50.06 249 ASP A C 1
ATOM 1874 O O . ASP A 1 249 ? -28.353 -11.554 -19.404 1.00 50.06 249 ASP A O 1
ATOM 1878 N N . ARG A 1 250 ? -27.441 -13.451 -18.624 1.00 58.34 250 ARG A N 1
ATOM 1879 C CA . ARG A 1 250 ? -28.111 -14.340 -19.593 1.00 58.34 250 ARG A CA 1
ATOM 1880 C C . ARG A 1 250 ? -29.602 -14.514 -19.301 1.00 58.34 250 ARG A C 1
ATOM 1882 O O . ARG A 1 250 ? -30.407 -14.404 -20.219 1.00 58.34 250 ARG A O 1
ATOM 1889 N N . ALA A 1 251 ? -29.982 -14.703 -18.038 1.00 55.34 251 ALA A N 1
ATOM 1890 C CA . ALA A 1 251 ? -31.386 -14.832 -17.644 1.00 55.34 251 ALA A CA 1
ATOM 1891 C C . ALA A 1 251 ? -32.208 -13.553 -17.909 1.00 55.34 251 ALA A C 1
ATOM 1893 O O . ALA A 1 251 ? -33.404 -13.636 -18.176 1.00 55.34 251 ALA A O 1
ATOM 1894 N N . VAL A 1 252 ? -31.574 -12.375 -17.868 1.00 60.00 252 VAL A N 1
ATOM 1895 C CA . VAL A 1 252 ? -32.209 -11.087 -18.205 1.00 60.00 252 VAL A CA 1
ATOM 1896 C C . VAL A 1 252 ? -32.350 -10.896 -19.723 1.00 60.00 252 VAL A C 1
ATOM 1898 O O . VAL A 1 252 ? -33.328 -10.303 -20.172 1.00 60.00 252 VAL A O 1
ATOM 1901 N N . SER A 1 253 ? -31.413 -11.424 -20.518 1.00 50.25 253 SER A N 1
ATOM 1902 C CA . SER A 1 253 ? -31.450 -11.358 -21.988 1.00 50.25 253 SER A CA 1
ATOM 1903 C C . SER A 1 253 ? -32.496 -12.284 -22.618 1.00 50.25 253 SER A C 1
ATOM 1905 O O . SER A 1 253 ? -33.043 -11.944 -23.661 1.00 50.25 253 SER A O 1
ATOM 1907 N N . ASP A 1 254 ? -32.775 -13.436 -22.007 1.00 61.09 254 ASP A N 1
ATOM 1908 C CA . ASP A 1 254 ? -33.709 -14.435 -22.555 1.00 61.09 254 ASP A CA 1
ATOM 1909 C C . ASP A 1 254 ? -35.174 -14.203 -22.118 1.00 61.09 254 ASP A C 1
ATOM 1911 O O . ASP A 1 254 ? -36.064 -14.985 -22.458 1.00 61.09 254 ASP A O 1
ATOM 1915 N N . GLY A 1 255 ? -35.431 -13.135 -21.352 1.00 52.53 255 GLY A N 1
ATOM 1916 C CA . GLY A 1 255 ? -36.741 -12.796 -20.784 1.00 52.53 255 GLY A CA 1
ATOM 1917 C C . GLY A 1 255 ? -37.335 -11.449 -21.217 1.00 52.53 255 GLY A C 1
ATOM 1918 O O . GLY A 1 255 ? -38.272 -10.994 -20.560 1.00 52.53 255 GLY A O 1
ATOM 1919 N N . SER A 1 256 ? -36.807 -10.799 -22.265 1.00 43.53 256 SER A N 1
ATOM 1920 C CA . SER A 1 256 ? -37.349 -9.552 -22.853 1.00 43.53 256 SER A CA 1
ATOM 1921 C C . SER A 1 256 ? -37.851 -9.748 -24.279 1.00 43.53 256 SER A C 1
ATOM 1923 O O . SER A 1 256 ? -37.186 -10.484 -25.038 1.00 43.53 256 SER A O 1
#

Nearest PDB structures (foldseek):
  7o9m-assembly1_c  TM=2.485E-01  e=3.658E+00  Homo sapiens

Secondary structure (DSSP, 8-state):
---SSSSTTS---SSHHHHHHHTTSSSSGGGSSHHHHTTS-------S-----------HHHHHHHHHHHHHHHHHHHHHHHHTTS-HHHHHHHHHHHHHHHHHSSS-SSHHH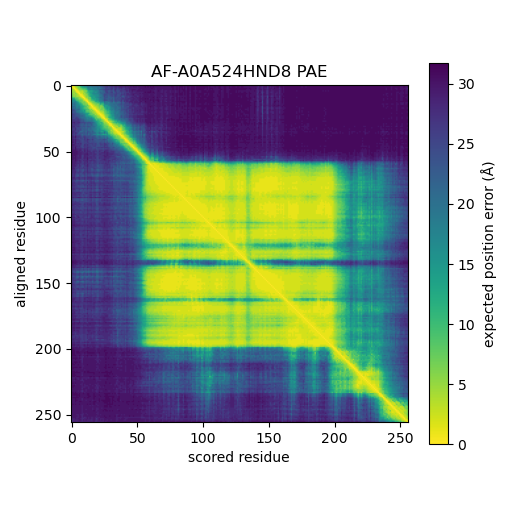HHTTTGGGSSS--SSGGGG--S--S---HHHHHHHHHHHHHHHTTSS--SSSSSS-SEEEETT---GGGGGSEEEEEETTEEEEEPPPHHHHHHHHHH-TTS-SEEEPTTS-EEETT-TT---TTHHHHHHHHHHHHHHHTT-